Protein AF-A0A256VFD6-F1 (afdb_monomer)

pLDDT: mean 94.24, std 7.17, range [44.25, 98.75]

Sequence (209 aa):
MKIITRLRQLGLQKKLQRQLNNKDFTIISSTCVGGKIYHDLGLKFTSPTINLWIGANDFLKFVKNLKYYLENCDLSEVKETNEEHPVGVLGEGNERIIIHFTHYPNFKIAKEKWNLRKKRVNYDKIYVFFTDMNGGDNVDIVKTFNKLPYKNKVMFTGKDLSRYPNTFFIKGCCEDGHLGEWWSIDQKNGYYFYQQFDYVKFLNQNVEE

Secondary structure (DSSP, 8-state):
-HHHHHHHHHHHHHHHHHH----S-EEEESSTHHHHHHHHTTPPP--S-SS-B--HHHHHHHHHTHHIIIIIPPPEE--S---SS-EEEES-GGG-EEEE-TT-SSHHHHHHHHHHHHTT--GGGEEEEEESTTTT-SHHHHHHHHTSS-SSEEEEESS--TTSTTEEE-TT-EETTEE-STTSB-TTTSSBGGGGS-HHHHHTTTS--

Foldseek 3Di:
DVVVLVVVLVVQLVVLLVLFPDQQAAEDEQAQVSVVVCVSNVHDHLYLNHQKHWALVLSLLCLLPVCCQLPVWQWDWDPDDPDQFTKTWTDDDPSITIMTRRPDNYVVVSRVSSNVNSVSHDPVHYAYEAFCPNVCVDPVSLVSQLPRPDPHYAYEWCDPPVVRPRYDYQPDQDDPRTGHPQQDADPVPSHRSVVVDPVSVSSCPPPPD

Mean predicted aligned error: 3.69 Å

InterPro domains:
  IPR015037 Protein of unknown function DUF1919 [PF08942] (7-204)
  IPR037226 CAC2185-like superfamily [SSF142795] (13-206)

Structure (mmCIF, N/CA/C/O backbone):
data_AF-A0A256VFD6-F1
#
_entry.id   AF-A0A256VFD6-F1
#
loop_
_atom_site.group_PDB
_atom_site.id
_atom_site.type_symbol
_atom_site.label_atom_id
_atom_site.label_alt_id
_atom_site.label_comp_id
_atom_site.label_asym_id
_atom_site.label_entity_id
_atom_site.label_seq_id
_atom_site.pdbx_PDB_ins_code
_atom_site.Cartn_x
_atom_site.Cartn_y
_atom_site.Cartn_z
_atom_site.occupancy
_atom_site.B_iso_or_equiv
_atom_site.auth_seq_id
_atom_site.auth_comp_id
_atom_site.auth_asym_id
_atom_site.auth_atom_id
_atom_site.pdbx_PDB_model_num
ATOM 1 N N . MET A 1 1 ? -8.204 5.637 -30.520 1.00 60.34 1 MET A N 1
ATOM 2 C CA . MET A 1 1 ? -7.894 4.680 -29.430 1.00 60.34 1 MET A CA 1
ATOM 3 C C . MET A 1 1 ? -8.025 5.299 -28.030 1.00 60.34 1 MET A C 1
ATOM 5 O O . MET A 1 1 ? -8.882 4.847 -27.286 1.00 60.34 1 MET A O 1
ATOM 9 N N . LYS A 1 2 ? -7.306 6.388 -27.691 1.00 71.38 2 LYS A N 1
ATOM 10 C CA . LYS A 1 2 ? -7.350 7.027 -26.348 1.00 71.38 2 LYS A CA 1
ATOM 11 C C . LYS A 1 2 ? -8.752 7.461 -25.861 1.00 71.38 2 LYS A C 1
ATOM 13 O O . LYS A 1 2 ? -9.064 7.287 -24.687 1.00 71.38 2 LYS A O 1
ATOM 18 N N . ILE A 1 3 ? -9.611 7.984 -26.745 1.00 77.62 3 ILE A N 1
ATOM 19 C CA . ILE A 1 3 ? -10.978 8.430 -26.388 1.00 77.62 3 ILE A CA 1
ATOM 20 C C . ILE A 1 3 ? -11.865 7.250 -25.958 1.00 77.62 3 ILE A C 1
ATOM 22 O O . ILE A 1 3 ? -12.545 7.333 -24.939 1.00 77.62 3 ILE A O 1
ATOM 26 N N . ILE A 1 4 ? -11.818 6.132 -26.690 1.00 79.81 4 ILE A N 1
ATOM 27 C CA . ILE A 1 4 ? -12.608 4.926 -26.389 1.00 79.81 4 ILE A CA 1
ATOM 28 C C . ILE A 1 4 ? -12.181 4.336 -25.041 1.00 79.81 4 ILE A C 1
ATOM 30 O O . ILE A 1 4 ? -13.033 4.035 -24.208 1.00 79.81 4 ILE A O 1
ATOM 34 N N . THR A 1 5 ? -10.871 4.236 -24.790 1.00 82.56 5 THR A N 1
ATOM 35 C CA . THR A 1 5 ? -10.329 3.797 -23.495 1.00 82.56 5 THR A CA 1
ATOM 36 C C . THR A 1 5 ? -10.804 4.702 -22.360 1.00 82.56 5 THR A C 1
ATOM 38 O O . THR A 1 5 ? -11.269 4.208 -21.338 1.00 82.56 5 THR A O 1
ATOM 41 N N . ARG A 1 6 ? -10.780 6.028 -22.551 1.00 84.69 6 ARG A N 1
ATOM 42 C CA . ARG A 1 6 ? -11.263 6.986 -21.547 1.00 84.69 6 ARG A CA 1
ATOM 43 C C . ARG A 1 6 ? -12.755 6.818 -21.247 1.00 84.69 6 ARG A C 1
ATOM 45 O O . ARG A 1 6 ? -13.133 6.816 -20.080 1.00 84.69 6 ARG A O 1
ATOM 52 N N . LEU A 1 7 ? -13.598 6.646 -22.266 1.00 87.75 7 LEU A N 1
ATOM 53 C CA . LEU A 1 7 ? -15.033 6.401 -22.075 1.00 87.75 7 LEU A CA 1
ATOM 54 C C . LEU A 1 7 ? -15.298 5.070 -21.355 1.00 87.75 7 LEU A C 1
ATOM 56 O O . LEU A 1 7 ? -16.132 5.034 -20.451 1.00 87.75 7 LEU A O 1
ATOM 60 N N . ARG A 1 8 ? -14.556 4.002 -21.689 1.00 87.75 8 ARG A N 1
ATOM 61 C CA . ARG A 1 8 ? -14.623 2.722 -20.959 1.00 87.75 8 ARG A CA 1
ATOM 62 C C . ARG A 1 8 ? -14.253 2.888 -19.489 1.00 87.75 8 ARG A C 1
ATOM 64 O O . ARG A 1 8 ? -14.991 2.403 -18.637 1.00 87.75 8 ARG A O 1
ATOM 71 N N . GLN A 1 9 ? -13.160 3.595 -19.198 1.00 90.25 9 GLN A N 1
ATOM 72 C CA . GLN A 1 9 ? -12.723 3.853 -17.824 1.00 90.25 9 GLN A CA 1
ATOM 73 C C . GLN A 1 9 ? -13.769 4.650 -17.042 1.00 90.25 9 GLN A C 1
ATOM 75 O O . GLN A 1 9 ? -14.123 4.253 -15.940 1.00 90.25 9 GLN A O 1
ATOM 80 N N . LEU A 1 10 ? -14.360 5.696 -17.630 1.00 90.00 10 LEU A N 1
ATOM 81 C CA . LEU A 1 10 ? -15.443 6.454 -16.988 1.00 90.00 10 LEU A CA 1
ATOM 82 C C . LEU A 1 10 ? -16.693 5.598 -16.728 1.00 90.00 10 LEU A C 1
ATOM 84 O O . LEU A 1 10 ? -17.325 5.723 -15.678 1.00 90.00 10 LEU A O 1
ATOM 88 N N . GLY A 1 11 ? -17.062 4.729 -17.674 1.00 92.88 11 GLY A N 1
ATOM 89 C CA . GLY A 1 11 ? -18.181 3.800 -17.514 1.00 92.88 11 GLY A CA 1
ATOM 90 C C . GLY A 1 11 ? -17.944 2.793 -16.388 1.00 92.88 11 GLY A C 1
ATOM 91 O O . GLY A 1 11 ? -18.811 2.609 -15.532 1.00 92.88 11 GLY A O 1
ATOM 92 N N . LEU A 1 12 ? -16.750 2.194 -16.349 1.00 92.38 12 LEU A N 1
ATOM 93 C CA . LEU A 1 12 ? -16.336 1.293 -15.276 1.00 92.38 12 LEU A CA 1
ATOM 94 C C . LEU A 1 12 ? -16.317 2.017 -13.927 1.00 92.38 12 LEU A C 1
ATOM 96 O O . LEU A 1 12 ? -16.908 1.523 -12.974 1.00 92.38 12 LEU A O 1
ATOM 100 N N . GLN A 1 13 ? -15.729 3.210 -13.861 1.00 93.88 13 GLN A N 1
ATOM 101 C CA . GLN A 1 13 ? -15.658 4.019 -12.649 1.00 93.88 13 GLN A CA 1
ATOM 102 C C . GLN A 1 13 ? -17.053 4.252 -12.047 1.00 93.88 13 GLN A C 1
ATOM 104 O O . GLN A 1 13 ? -17.293 3.942 -10.881 1.00 93.88 13 GLN A O 1
ATOM 109 N N . LYS A 1 14 ? -18.017 4.702 -12.864 1.00 95.00 14 LYS A N 1
ATOM 110 C CA . LYS A 1 14 ? -19.412 4.885 -12.426 1.00 95.00 14 LYS A CA 1
ATOM 111 C C . LYS A 1 14 ? -20.051 3.582 -11.945 1.00 95.00 14 LYS A C 1
ATOM 113 O O . LYS A 1 14 ? -20.810 3.603 -10.979 1.00 95.00 14 LYS A O 1
ATOM 118 N N . LYS A 1 15 ? -19.768 2.454 -12.606 1.00 96.06 15 LYS A N 1
ATOM 119 C CA . LYS A 1 15 ? -20.263 1.133 -12.191 1.00 96.06 15 LYS A CA 1
ATOM 120 C C . LYS A 1 15 ? -19.708 0.744 -10.817 1.00 96.06 15 LYS A C 1
ATOM 122 O O . LYS A 1 15 ? -20.490 0.419 -9.930 1.00 96.06 15 LYS A O 1
ATOM 127 N N . LEU A 1 16 ? -18.394 0.834 -10.626 1.00 96.12 16 LEU A N 1
ATOM 128 C CA . LEU A 1 16 ? -17.721 0.475 -9.375 1.00 96.12 16 LEU A CA 1
ATOM 129 C C . LEU A 1 16 ? -18.197 1.341 -8.204 1.00 96.12 16 LEU A C 1
ATOM 131 O O . LEU A 1 16 ? -18.507 0.824 -7.135 1.00 96.12 16 LEU A O 1
ATOM 135 N N . GLN A 1 17 ? -18.342 2.650 -8.422 1.00 96.31 17 GLN A N 1
ATOM 136 C CA . GLN A 1 17 ? -18.842 3.581 -7.407 1.00 96.31 17 GLN A CA 1
ATOM 137 C C . GLN A 1 17 ? -20.264 3.251 -6.937 1.00 96.31 17 GLN A C 1
ATOM 139 O O . GLN A 1 17 ? -20.546 3.380 -5.744 1.00 96.31 17 GLN A O 1
ATOM 144 N N . ARG A 1 18 ? -21.134 2.814 -7.862 1.00 96.12 18 ARG A N 1
ATOM 145 C CA . ARG A 1 18 ? -22.511 2.377 -7.573 1.00 96.12 18 ARG A CA 1
ATOM 146 C C . ARG A 1 18 ? -22.567 1.041 -6.837 1.00 96.12 18 ARG A C 1
ATOM 148 O O . ARG A 1 18 ? -23.467 0.847 -6.037 1.00 96.12 18 ARG A O 1
ATOM 155 N N . GLN A 1 19 ? -21.646 0.126 -7.133 1.00 96.38 19 GLN A N 1
ATOM 156 C CA . GLN A 1 19 ? -21.593 -1.201 -6.509 1.00 96.38 19 GLN A CA 1
ATOM 157 C C . GLN A 1 19 ? -20.941 -1.187 -5.121 1.00 96.38 19 GLN A C 1
ATOM 159 O O . GLN A 1 19 ? -21.137 -2.115 -4.339 1.00 96.38 19 GLN A O 1
ATOM 164 N N . LEU A 1 20 ? -20.135 -0.170 -4.816 1.00 96.69 20 LEU A N 1
ATOM 165 C CA . LEU A 1 20 ? -19.471 -0.047 -3.527 1.00 96.69 20 LEU A CA 1
ATOM 166 C C . LEU A 1 20 ? -20.454 0.432 -2.449 1.00 96.69 20 LEU A C 1
ATOM 168 O O . LEU A 1 20 ? -20.854 1.598 -2.456 1.00 96.69 20 LEU A O 1
ATOM 172 N N . ASN A 1 21 ? -20.726 -0.438 -1.480 1.00 94.38 21 ASN A N 1
ATOM 173 C CA . ASN A 1 21 ? -21.534 -0.154 -0.296 1.00 94.38 21 ASN A CA 1
ATOM 174 C C . ASN A 1 21 ? -20.652 0.310 0.874 1.00 94.38 21 ASN A C 1
ATOM 176 O O . ASN A 1 21 ? -21.036 1.196 1.632 1.00 94.38 21 ASN A O 1
ATOM 180 N N . ASN A 1 22 ? -19.433 -0.231 0.987 1.00 92.56 22 ASN A N 1
ATOM 181 C CA . ASN A 1 22 ? -18.481 0.165 2.020 1.00 92.56 22 ASN A CA 1
ATOM 182 C C . ASN A 1 22 ? -17.816 1.511 1.692 1.00 92.56 22 ASN A C 1
ATOM 184 O O . ASN A 1 22 ? -17.037 1.598 0.745 1.00 92.56 22 ASN A O 1
ATOM 188 N N . LYS A 1 23 ? -18.081 2.562 2.473 1.00 89.94 23 LYS A N 1
ATOM 189 C CA . LYS A 1 23 ? -17.463 3.891 2.274 1.00 89.94 23 LYS A CA 1
ATOM 190 C C . LYS A 1 23 ? -16.459 4.280 3.359 1.00 89.94 23 LYS A C 1
ATOM 192 O O . LYS A 1 23 ? -15.756 5.272 3.190 1.00 89.94 23 LYS A O 1
ATOM 197 N N . ASP A 1 24 ? -16.381 3.500 4.433 1.00 93.31 24 ASP A N 1
ATOM 198 C CA . ASP A 1 24 ? -15.506 3.758 5.572 1.00 93.31 24 ASP A CA 1
ATOM 199 C C . ASP A 1 24 ? -14.596 2.552 5.812 1.00 93.31 24 ASP A C 1
ATOM 201 O O . ASP A 1 24 ? -14.976 1.577 6.462 1.00 93.31 24 ASP A O 1
ATOM 205 N N . PHE A 1 25 ? -13.421 2.600 5.191 1.00 96.69 25 PHE A N 1
ATOM 206 C CA . PHE A 1 25 ? -12.366 1.597 5.275 1.00 96.69 25 PHE A CA 1
ATOM 207 C C . PHE A 1 25 ? -11.006 2.254 5.063 1.00 96.69 25 PHE A C 1
ATOM 209 O O . PHE A 1 25 ? -10.924 3.370 4.545 1.00 96.69 25 PHE A O 1
ATOM 216 N N . THR A 1 26 ? -9.932 1.528 5.374 1.00 98.38 26 THR A N 1
ATOM 217 C CA . THR A 1 26 ? -8.566 1.948 5.055 1.00 98.38 26 THR A CA 1
ATOM 218 C C . THR A 1 26 ? -7.805 0.848 4.315 1.00 98.38 26 THR A C 1
ATOM 220 O O . THR A 1 26 ? -7.502 -0.203 4.869 1.00 98.38 26 THR A O 1
ATOM 223 N N . ILE A 1 27 ? -7.432 1.113 3.060 1.00 98.56 27 ILE A N 1
ATOM 224 C CA . ILE A 1 27 ? -6.461 0.300 2.311 1.00 98.56 27 ILE A CA 1
ATOM 225 C C . ILE A 1 27 ? -5.033 0.658 2.736 1.00 98.56 27 ILE A C 1
ATOM 227 O O . ILE A 1 27 ? -4.592 1.782 2.501 1.00 98.56 27 ILE A O 1
ATOM 231 N N . ILE A 1 28 ? -4.293 -0.302 3.284 1.00 98.75 28 ILE A N 1
ATOM 232 C CA . ILE A 1 28 ? -2.841 -0.228 3.474 1.00 98.75 28 ILE A CA 1
ATOM 233 C C . ILE A 1 28 ? -2.180 -1.017 2.345 1.00 98.75 28 ILE A C 1
ATOM 235 O O . ILE A 1 28 ? -2.411 -2.219 2.218 1.00 98.75 28 ILE A O 1
ATOM 239 N N . SER A 1 29 ? -1.387 -0.350 1.505 1.00 98.50 29 SER A N 1
ATOM 240 C CA . SER A 1 29 ? -0.804 -0.961 0.306 1.00 98.50 29 SER A CA 1
ATOM 241 C C . SER A 1 29 ? 0.705 -0.772 0.218 1.00 98.50 29 SER A C 1
ATOM 243 O O . SER A 1 29 ? 1.212 0.290 0.575 1.00 98.50 29 SER A O 1
ATOM 245 N N . SER A 1 30 ? 1.415 -1.792 -0.275 1.00 98.12 30 SER A N 1
ATOM 246 C CA . SER A 1 30 ? 2.867 -1.733 -0.507 1.00 98.12 30 SER A CA 1
ATOM 247 C C . SER A 1 30 ? 3.260 -0.898 -1.720 1.00 98.12 30 SER A C 1
ATOM 249 O O . SER A 1 30 ? 4.440 -0.610 -1.891 1.00 98.12 30 SER A O 1
ATOM 251 N N . THR A 1 31 ? 2.305 -0.519 -2.573 1.00 96.50 31 THR A N 1
ATOM 252 C CA . THR A 1 31 ? 2.540 0.261 -3.795 1.00 96.50 31 THR A CA 1
ATOM 253 C C . THR A 1 31 ? 1.439 1.305 -4.007 1.00 96.50 31 THR A C 1
ATOM 255 O O . THR A 1 31 ? 0.489 1.432 -3.229 1.00 96.50 31 THR A O 1
ATOM 258 N N . CYS A 1 32 ? 1.528 2.061 -5.104 1.00 92.94 32 CYS A N 1
ATOM 259 C CA . CYS A 1 32 ? 0.600 3.144 -5.419 1.00 92.94 32 CYS A CA 1
ATOM 260 C C . CYS A 1 32 ? -0.835 2.686 -5.759 1.00 92.94 32 CYS A C 1
ATOM 262 O O . CYS A 1 32 ? -1.741 3.527 -5.802 1.00 92.94 32 CYS A O 1
A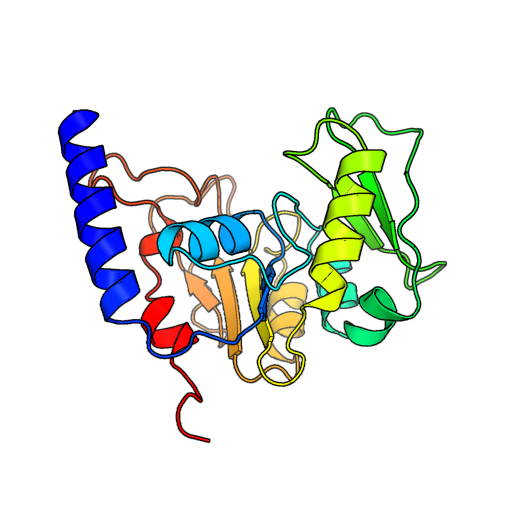TOM 264 N N . VAL A 1 33 ? -1.079 1.385 -5.978 1.00 95.56 33 VAL A N 1
ATOM 265 C CA . VAL A 1 33 ? -2.394 0.876 -6.413 1.00 95.56 33 VAL A CA 1
ATOM 266 C C . VAL A 1 33 ? -3.500 1.155 -5.398 1.00 95.56 33 VAL A C 1
ATOM 268 O O . VAL A 1 33 ? -4.614 1.478 -5.811 1.00 95.56 33 VAL A O 1
ATOM 271 N N . GLY A 1 34 ? -3.206 1.167 -4.093 1.00 96.25 34 GLY A N 1
ATOM 272 C CA . GLY A 1 34 ? -4.189 1.585 -3.088 1.00 96.25 34 GLY A CA 1
ATOM 273 C C . GLY A 1 34 ? -4.768 2.978 -3.379 1.00 96.25 34 GLY A C 1
ATOM 274 O O . GLY A 1 34 ? -5.981 3.173 -3.334 1.00 96.25 34 GLY A O 1
ATOM 275 N N . GLY A 1 35 ? -3.921 3.934 -3.778 1.00 96.88 35 GLY A N 1
ATOM 276 C CA . GLY A 1 35 ? -4.344 5.282 -4.173 1.00 96.88 35 GLY A CA 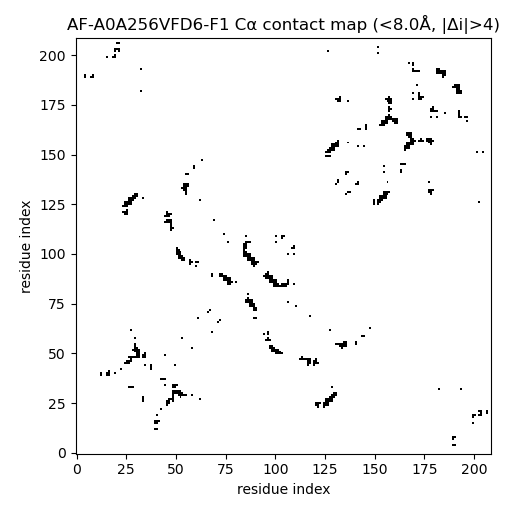1
ATOM 277 C C . GLY A 1 35 ? -5.157 5.319 -5.469 1.00 96.88 35 GLY A C 1
ATOM 278 O O . GLY A 1 35 ? -6.146 6.052 -5.541 1.00 96.88 35 GLY A O 1
ATOM 279 N N . LYS A 1 36 ? -4.793 4.499 -6.466 1.00 95.75 36 LYS A N 1
ATOM 280 C CA . LYS A 1 36 ? -5.575 4.352 -7.706 1.00 95.75 36 LYS A CA 1
ATOM 281 C C . LYS A 1 36 ? -6.979 3.813 -7.426 1.00 95.75 36 LYS A C 1
ATOM 283 O O . LYS A 1 36 ? -7.939 4.352 -7.960 1.00 95.75 36 LYS A O 1
ATOM 288 N N . ILE A 1 37 ? -7.116 2.835 -6.529 1.00 97.44 37 ILE A N 1
ATOM 289 C CA . ILE A 1 37 ? -8.422 2.287 -6.136 1.00 97.44 37 ILE A CA 1
ATOM 290 C C . ILE A 1 37 ? -9.296 3.361 -5.478 1.00 97.44 37 ILE A C 1
ATOM 292 O O . ILE A 1 37 ? -10.450 3.522 -5.864 1.00 97.44 37 ILE A O 1
ATOM 296 N N . TYR A 1 38 ? -8.768 4.158 -4.543 1.00 97.75 38 TYR A N 1
ATOM 297 C CA . TYR A 1 38 ? -9.538 5.282 -3.989 1.00 97.75 38 TYR A CA 1
ATOM 298 C C . TYR A 1 38 ? -9.997 6.269 -5.076 1.00 97.75 38 TYR A C 1
ATOM 300 O O . TYR A 1 38 ? -11.129 6.749 -5.018 1.00 97.75 38 TYR A O 1
ATOM 308 N N . HIS A 1 39 ? -9.148 6.562 -6.067 1.00 95.50 39 HIS A N 1
ATOM 309 C CA . HIS A 1 39 ? -9.500 7.435 -7.189 1.00 95.50 39 HIS A CA 1
ATOM 310 C C . HIS A 1 39 ? -10.601 6.826 -8.075 1.00 95.50 39 HIS A C 1
ATOM 312 O O . HIS A 1 39 ? -11.583 7.503 -8.391 1.00 95.50 39 HIS A O 1
ATOM 318 N N . ASP A 1 40 ? -10.491 5.541 -8.422 1.00 95.69 40 ASP A N 1
ATOM 319 C CA . ASP A 1 40 ? -11.527 4.808 -9.158 1.00 95.69 40 ASP A CA 1
ATOM 320 C C . ASP A 1 40 ? -12.867 4.870 -8.398 1.00 95.69 40 ASP A C 1
ATOM 322 O O . ASP A 1 40 ? -13.921 5.151 -8.968 1.00 95.69 40 ASP A O 1
ATOM 326 N N . LEU A 1 41 ? -12.834 4.739 -7.074 1.00 96.75 41 LEU A N 1
ATOM 327 C CA . LEU A 1 41 ? -14.025 4.782 -6.224 1.00 96.75 41 LEU A CA 1
ATOM 328 C C . LEU A 1 41 ? -14.509 6.202 -5.881 1.00 96.75 41 LEU A C 1
ATOM 330 O O . LEU A 1 41 ? -15.540 6.342 -5.225 1.00 96.75 41 LEU A O 1
ATOM 334 N N . GLY A 1 42 ? -13.808 7.252 -6.324 1.00 95.62 42 GLY A N 1
ATOM 335 C CA . GLY A 1 42 ? -14.171 8.643 -6.031 1.00 95.62 42 GLY A CA 1
ATOM 336 C C . GLY A 1 42 ? -14.145 8.973 -4.534 1.00 95.62 42 GLY A C 1
ATOM 337 O O . GLY A 1 42 ? -14.909 9.817 -4.071 1.00 95.62 42 GLY A O 1
ATOM 338 N N . LEU A 1 43 ? -13.304 8.279 -3.764 1.00 96.81 43 LEU A N 1
ATOM 339 C CA . LEU A 1 43 ? -13.252 8.378 -2.310 1.00 96.81 43 LEU A CA 1
ATOM 340 C C . LEU A 1 43 ? -12.102 9.262 -1.834 1.00 96.81 43 LEU A C 1
ATOM 342 O O . LEU A 1 43 ? -11.025 9.336 -2.428 1.00 96.81 43 LEU A O 1
ATOM 346 N N . LYS A 1 44 ? -12.309 9.886 -0.675 1.00 96.69 44 LYS A N 1
ATOM 347 C CA . LYS A 1 44 ? -11.243 10.560 0.064 1.00 96.69 44 LYS A CA 1
ATOM 348 C C . LYS A 1 44 ? -10.240 9.524 0.572 1.00 96.69 44 LYS A C 1
ATOM 350 O O . LYS A 1 44 ? -10.624 8.501 1.122 1.00 96.69 44 LYS A O 1
ATOM 355 N N . PHE A 1 45 ? -8.948 9.836 0.482 1.00 97.94 45 PHE A N 1
ATOM 356 C CA . PHE A 1 45 ? -7.914 8.985 1.069 1.00 97.94 45 PHE A CA 1
ATOM 357 C C . PHE A 1 45 ? -8.008 8.965 2.606 1.00 97.94 45 PHE A C 1
ATOM 359 O O . PHE A 1 45 ? -7.774 9.994 3.262 1.00 97.94 45 PHE A O 1
ATOM 366 N N . THR A 1 46 ? -8.292 7.781 3.147 1.00 97.81 46 THR A N 1
ATOM 367 C CA . THR A 1 46 ? -8.255 7.394 4.574 1.00 97.81 46 THR A CA 1
ATOM 368 C C . THR A 1 46 ? -6.997 6.583 4.917 1.00 97.81 46 THR A C 1
ATOM 370 O O . THR A 1 46 ? -6.895 5.988 5.985 1.00 97.81 46 THR A O 1
ATOM 373 N N . SER A 1 47 ? -6.021 6.540 4.005 1.00 98.38 47 SER A N 1
ATOM 374 C CA . SER A 1 47 ? -4.767 5.800 4.160 1.00 98.38 47 SER A CA 1
ATOM 375 C C . SER A 1 47 ? -3.547 6.711 4.032 1.00 98.38 47 SER A C 1
ATOM 377 O O . SER A 1 47 ? -3.557 7.611 3.183 1.00 98.38 47 SER A O 1
ATOM 379 N N . PRO A 1 48 ? -2.482 6.487 4.823 1.00 98.25 48 PRO A N 1
ATOM 380 C CA . PRO A 1 48 ? -1.201 7.152 4.634 1.00 98.25 48 PRO A CA 1
ATOM 381 C C . PRO A 1 48 ? -0.372 6.558 3.480 1.00 98.25 48 PRO A C 1
ATOM 383 O O . PRO A 1 48 ? 0.470 7.269 2.934 1.00 98.25 48 PRO A O 1
ATOM 386 N N . THR A 1 49 ? -0.638 5.319 3.038 1.00 98.44 49 THR A N 1
ATOM 387 C CA . THR A 1 49 ? 0.112 4.635 1.965 1.00 98.44 49 THR A CA 1
ATOM 388 C C . THR A 1 49 ? -0.363 5.044 0.569 1.00 98.44 49 THR A C 1
ATOM 390 O O . THR A 1 49 ? -0.866 4.234 -0.209 1.00 98.44 49 THR A O 1
ATOM 393 N N . ILE A 1 50 ? -0.275 6.339 0.269 1.00 98.19 50 ILE A N 1
ATOM 394 C CA . ILE A 1 50 ? -0.713 6.933 -0.999 1.00 98.19 50 ILE A CA 1
ATOM 395 C C . ILE A 1 50 ? 0.494 7.530 -1.707 1.00 98.19 50 ILE A C 1
ATOM 397 O O . ILE A 1 50 ? 1.204 8.339 -1.107 1.00 98.19 50 ILE A O 1
ATOM 401 N N . ASN A 1 51 ? 0.648 7.218 -2.998 1.00 97.25 51 ASN A N 1
ATOM 402 C CA . ASN A 1 51 ? 1.738 7.708 -3.848 1.00 97.25 51 ASN A CA 1
ATOM 403 C C . ASN A 1 51 ? 3.134 7.342 -3.325 1.00 97.25 51 ASN A C 1
ATOM 405 O O . ASN A 1 51 ? 4.034 8.179 -3.279 1.00 97.25 51 ASN A O 1
ATOM 409 N N . LEU A 1 52 ? 3.270 6.101 -2.873 1.00 97.50 52 LEU A N 1
ATOM 410 C CA . LEU A 1 52 ? 4.506 5.567 -2.334 1.00 97.50 52 LEU A CA 1
ATOM 411 C C . LEU A 1 52 ? 4.622 4.074 -2.627 1.00 97.50 52 LEU A C 1
ATOM 413 O O . LEU A 1 52 ? 3.635 3.440 -3.018 1.00 97.50 52 LEU A O 1
ATOM 417 N N . TRP A 1 53 ? 5.805 3.521 -2.389 1.00 97.69 53 TRP A N 1
ATOM 418 C CA . TRP A 1 53 ? 5.999 2.087 -2.223 1.00 97.69 53 TRP A CA 1
ATOM 419 C C . TRP A 1 53 ? 6.859 1.780 -0.994 1.00 97.69 53 TRP A C 1
ATOM 421 O O . TRP A 1 53 ? 7.578 2.640 -0.480 1.00 97.69 53 TRP A O 1
ATOM 431 N N . ILE A 1 54 ? 6.728 0.550 -0.500 1.00 98.44 54 ILE A N 1
ATOM 432 C CA . ILE A 1 54 ? 7.476 0.001 0.634 1.00 98.44 54 ILE A CA 1
ATOM 433 C C . ILE A 1 54 ? 7.997 -1.373 0.204 1.00 98.44 54 ILE A C 1
ATOM 435 O O . ILE A 1 54 ? 7.241 -2.168 -0.361 1.00 98.44 54 ILE A O 1
ATOM 439 N N . GLY A 1 55 ? 9.284 -1.645 0.441 1.00 97.88 55 GLY A N 1
ATOM 440 C CA . GLY A 1 55 ? 9.893 -2.943 0.138 1.00 97.88 55 GLY A CA 1
ATOM 441 C C . GLY A 1 55 ? 9.233 -4.080 0.921 1.00 97.88 55 GLY A C 1
ATOM 442 O O . GLY A 1 55 ? 8.696 -3.862 2.003 1.00 97.88 55 GLY A O 1
ATOM 443 N N . ALA A 1 56 ? 9.269 -5.305 0.397 1.00 97.75 56 ALA A N 1
ATOM 444 C CA . ALA A 1 56 ? 8.493 -6.424 0.935 1.00 97.75 56 ALA A CA 1
ATOM 445 C C . ALA A 1 56 ? 8.715 -6.695 2.434 1.00 97.75 56 ALA A C 1
ATOM 447 O O . ALA A 1 56 ? 7.753 -6.790 3.199 1.00 97.75 56 ALA A O 1
ATOM 448 N N . ASN A 1 57 ? 9.977 -6.774 2.867 1.00 97.94 57 ASN A N 1
ATOM 449 C CA . ASN A 1 57 ? 10.326 -6.995 4.273 1.00 97.94 57 ASN A CA 1
ATOM 450 C C . ASN A 1 57 ? 9.819 -5.865 5.179 1.00 97.94 57 ASN A C 1
ATOM 452 O O . ASN A 1 57 ? 9.197 -6.120 6.211 1.00 97.94 57 ASN A O 1
ATOM 456 N N . ASP A 1 58 ? 10.042 -4.621 4.765 1.00 98.62 58 ASP A N 1
ATOM 457 C CA . ASP A 1 58 ? 9.625 -3.429 5.501 1.00 98.62 58 ASP A CA 1
ATOM 458 C C . ASP A 1 58 ? 8.103 -3.303 5.557 1.00 98.62 58 ASP A C 1
ATOM 460 O O . ASP A 1 58 ? 7.543 -2.955 6.594 1.00 98.62 58 ASP A O 1
ATOM 464 N N . PHE A 1 59 ? 7.408 -3.669 4.480 1.00 98.75 59 PHE A N 1
ATOM 465 C CA . PHE A 1 59 ? 5.954 -3.678 4.446 1.00 98.75 59 PHE A CA 1
ATOM 466 C C . PHE A 1 59 ? 5.380 -4.724 5.402 1.00 98.75 59 PHE A C 1
ATOM 468 O O . PHE A 1 59 ? 4.431 -4.428 6.125 1.00 98.75 59 PHE A O 1
ATOM 475 N N . LEU A 1 60 ? 5.968 -5.925 5.460 1.00 98.44 60 LEU A N 1
ATOM 476 C CA . LEU A 1 60 ? 5.554 -6.950 6.419 1.00 98.44 60 LEU A CA 1
ATOM 477 C C . LEU A 1 60 ? 5.775 -6.509 7.869 1.00 98.44 60 LEU A C 1
ATOM 479 O O . LEU A 1 60 ? 4.888 -6.729 8.696 1.00 98.44 60 LEU A O 1
ATOM 483 N N . LYS A 1 61 ? 6.903 -5.856 8.182 1.00 98.50 61 LYS A N 1
ATOM 484 C CA . LYS A 1 61 ? 7.119 -5.235 9.501 1.00 98.50 61 LYS A CA 1
ATOM 485 C C . LYS A 1 61 ? 6.045 -4.184 9.786 1.00 98.50 61 LYS A C 1
ATOM 487 O O . LYS A 1 61 ? 5.373 -4.261 10.815 1.00 98.50 61 LYS A O 1
ATOM 492 N N . PH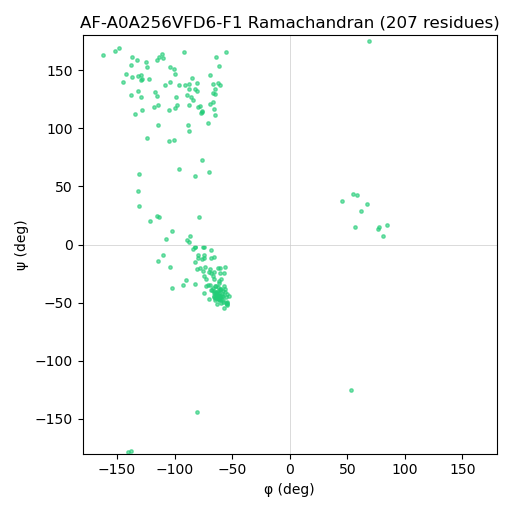E A 1 62 ? 5.826 -3.276 8.833 1.00 98.75 62 PHE A N 1
ATOM 493 C CA . PHE A 1 62 ? 4.864 -2.183 8.931 1.00 98.75 62 PHE A CA 1
ATOM 494 C C . PHE A 1 62 ? 3.456 -2.679 9.268 1.00 98.75 62 PHE A C 1
ATOM 496 O O . PHE A 1 62 ? 2.862 -2.228 10.242 1.00 98.75 62 PHE A O 1
ATOM 503 N N . VAL A 1 63 ? 2.925 -3.647 8.515 1.00 98.44 63 VAL A N 1
ATOM 504 C CA . VAL A 1 63 ? 1.566 -4.161 8.752 1.00 98.44 63 VAL A CA 1
ATOM 505 C C . VAL A 1 63 ? 1.480 -5.067 9.979 1.00 98.44 63 VAL A C 1
ATOM 507 O O . VAL A 1 63 ? 0.432 -5.129 10.610 1.00 98.44 63 VAL A O 1
ATOM 510 N N . LYS A 1 64 ? 2.563 -5.748 10.376 1.00 97.88 64 LYS A N 1
ATOM 511 C CA . LYS A 1 64 ? 2.568 -6.561 11.602 1.00 97.88 64 LYS A CA 1
ATOM 512 C C . LYS A 1 64 ? 2.405 -5.704 12.860 1.00 97.88 64 LYS A C 1
ATOM 514 O O . LYS A 1 64 ? 1.832 -6.184 13.834 1.00 97.88 64 LYS A O 1
ATOM 519 N N . ASN A 1 65 ? 2.874 -4.454 12.837 1.00 97.38 65 ASN A N 1
ATOM 520 C CA . ASN A 1 65 ? 2.779 -3.534 13.970 1.00 97.38 65 ASN A CA 1
ATOM 521 C C . ASN A 1 65 ? 2.241 -2.148 13.563 1.00 97.38 65 ASN A C 1
ATOM 523 O O . ASN A 1 65 ? 2.782 -1.110 13.939 1.00 97.38 65 ASN A O 1
ATOM 527 N N . LEU A 1 66 ? 1.165 -2.124 12.768 1.00 98.31 66 LEU A N 1
ATOM 528 C CA . LEU A 1 66 ? 0.669 -0.916 12.095 1.00 98.31 66 LEU A CA 1
ATOM 529 C C . LEU A 1 66 ? 0.440 0.278 13.037 1.00 98.31 66 LEU A C 1
ATOM 531 O O . LEU A 1 66 ? 0.834 1.396 12.710 1.00 98.31 66 LEU A O 1
ATOM 535 N N . LYS A 1 67 ? -0.170 0.050 14.208 1.00 97.88 67 LYS A N 1
ATOM 536 C CA . LYS A 1 67 ? -0.433 1.116 15.190 1.00 97.88 67 LYS A CA 1
ATOM 537 C C . LYS A 1 67 ? 0.858 1.746 15.706 1.00 97.88 67 LYS A C 1
ATOM 539 O O . LYS A 1 67 ? 0.953 2.965 15.694 1.00 97.88 67 LYS A O 1
ATOM 544 N N . TYR A 1 68 ? 1.867 0.942 16.050 1.00 98.25 68 TYR A N 1
ATOM 545 C CA . TYR A 1 68 ? 3.176 1.448 16.473 1.00 98.25 68 TYR A CA 1
ATOM 546 C C . TYR A 1 68 ? 3.773 2.405 15.434 1.00 98.25 68 TYR A C 1
ATOM 548 O O . TYR A 1 68 ? 4.098 3.548 15.752 1.00 98.25 68 TYR A O 1
ATOM 556 N N . TYR A 1 69 ? 3.832 1.989 14.168 1.00 98.75 69 TYR A N 1
ATOM 557 C CA . TYR A 1 69 ? 4.408 2.825 13.113 1.00 98.75 69 TYR A CA 1
ATOM 558 C C . TYR A 1 69 ? 3.606 4.106 12.849 1.00 98.75 69 TYR A C 1
ATOM 560 O O . TYR A 1 69 ? 4.182 5.147 12.531 1.00 98.75 69 TYR A O 1
ATOM 568 N N . LEU A 1 70 ? 2.275 4.054 12.947 1.00 98.44 70 LEU A N 1
ATOM 569 C CA . LEU A 1 70 ? 1.425 5.211 12.665 1.00 98.44 70 LEU A CA 1
ATOM 570 C C . LEU A 1 70 ? 1.309 6.181 13.846 1.00 98.44 70 LEU A C 1
ATOM 572 O O . LEU A 1 70 ? 1.222 7.393 13.624 1.00 98.44 70 LEU A O 1
ATOM 576 N N . GLU A 1 71 ? 1.319 5.683 15.077 1.00 97.88 71 GLU A N 1
ATOM 577 C CA . GLU A 1 71 ? 1.044 6.467 16.285 1.00 97.88 71 GLU A CA 1
ATOM 578 C C . GLU A 1 71 ? 2.316 6.837 17.047 1.00 97.88 71 GLU A C 1
ATOM 580 O O . GLU A 1 71 ? 2.410 7.959 17.541 1.00 97.88 71 GLU A O 1
ATOM 585 N N . ASN A 1 72 ? 3.309 5.944 17.098 1.00 97.75 72 ASN A N 1
ATOM 586 C CA . ASN A 1 72 ? 4.495 6.103 17.942 1.00 97.75 72 ASN A CA 1
ATOM 587 C C . ASN A 1 72 ? 5.758 6.514 17.175 1.00 97.75 72 ASN A C 1
ATOM 589 O O . ASN A 1 72 ? 6.685 7.031 17.791 1.00 97.75 72 ASN A O 1
ATOM 593 N N . CYS A 1 73 ? 5.812 6.318 15.856 1.00 98.06 73 CYS A N 1
ATOM 594 C CA . CYS A 1 73 ? 6.959 6.732 15.049 1.00 98.06 73 CYS A CA 1
ATOM 595 C C . CYS A 1 73 ? 6.736 8.099 14.382 1.00 98.06 73 CYS A C 1
ATOM 597 O O . CYS A 1 73 ? 5.676 8.371 13.803 1.00 98.06 73 CYS A O 1
ATOM 599 N N . ASP A 1 74 ? 7.772 8.944 14.402 1.00 97.31 74 ASP A N 1
ATOM 600 C CA . ASP A 1 74 ? 7.844 10.125 13.541 1.00 97.31 74 ASP A CA 1
ATOM 601 C C . ASP A 1 74 ? 8.546 9.779 12.227 1.00 97.31 74 ASP A C 1
ATOM 603 O O . ASP A 1 74 ? 9.559 9.082 12.207 1.00 97.31 74 ASP A O 1
ATOM 607 N N . LEU A 1 75 ? 7.995 10.275 11.121 1.00 98.50 75 LEU A N 1
ATOM 608 C CA . LEU A 1 75 ? 8.580 10.081 9.800 1.00 98.50 75 LEU A CA 1
ATOM 609 C C . LEU A 1 75 ? 9.759 11.040 9.637 1.00 98.50 75 LEU A C 1
ATOM 611 O O . LEU A 1 75 ? 9.559 12.257 9.651 1.00 98.50 75 LEU A O 1
ATOM 615 N N . SER A 1 76 ? 10.964 10.524 9.428 1.00 98.06 76 SER A N 1
ATOM 616 C CA . SER A 1 76 ? 12.157 11.335 9.152 1.00 98.06 76 SER A CA 1
ATOM 617 C C . SER A 1 76 ? 12.700 11.083 7.745 1.00 98.06 76 SER A C 1
ATOM 619 O O . SER A 1 76 ? 12.342 10.100 7.099 1.00 98.06 76 SER A O 1
ATOM 621 N N . GLU A 1 77 ? 13.473 12.037 7.226 1.00 98.00 77 GLU A N 1
ATOM 622 C CA . GLU A 1 77 ? 14.004 12.008 5.859 1.00 98.00 77 GLU A CA 1
ATOM 623 C C . GLU A 1 77 ? 15.328 11.250 5.810 1.00 98.00 77 GLU A C 1
ATOM 625 O O . GLU A 1 77 ? 16.208 11.470 6.646 1.00 98.00 77 GLU A O 1
ATOM 630 N N . VAL A 1 78 ? 15.505 10.419 4.787 1.00 96.56 78 VAL A N 1
ATOM 631 C CA . VAL A 1 78 ? 16.818 9.897 4.406 1.00 96.56 78 VAL A CA 1
ATOM 632 C C . VAL A 1 78 ? 17.437 10.889 3.423 1.00 96.56 78 VAL A C 1
ATOM 634 O O . VAL A 1 78 ? 17.042 10.939 2.263 1.00 96.56 78 VAL A O 1
ATOM 637 N N . LYS A 1 79 ? 18.380 11.710 3.901 1.00 89.50 79 LYS A N 1
ATOM 638 C CA . LYS A 1 79 ? 18.994 12.786 3.099 1.00 89.50 79 LYS A CA 1
ATOM 639 C C . LYS A 1 79 ? 19.967 12.282 2.035 1.00 89.50 79 LYS A C 1
ATOM 641 O O . LYS A 1 79 ? 20.064 12.875 0.969 1.00 89.50 79 LYS A O 1
ATOM 646 N N . GLU A 1 80 ? 20.700 11.217 2.339 1.00 88.19 80 GLU A N 1
ATOM 647 C CA . GLU A 1 80 ? 21.709 10.643 1.450 1.00 88.19 80 GLU A CA 1
ATOM 648 C C . GLU A 1 80 ? 21.114 9.427 0.748 1.00 88.19 80 GLU A C 1
ATOM 650 O O . GLU A 1 80 ? 21.141 8.305 1.254 1.00 88.19 80 GLU A O 1
ATOM 655 N N . THR A 1 81 ? 20.497 9.673 -0.403 1.00 90.25 81 THR A N 1
ATOM 656 C CA . THR A 1 81 ? 19.897 8.640 -1.241 1.00 90.25 81 THR A CA 1
ATOM 657 C C . THR A 1 81 ? 20.114 8.970 -2.714 1.00 90.25 81 THR A C 1
ATOM 659 O O . THR A 1 81 ? 20.141 10.139 -3.092 1.00 90.25 81 THR A O 1
ATOM 662 N N . ASN A 1 82 ? 20.270 7.937 -3.543 1.00 91.31 82 ASN A N 1
ATOM 663 C CA . ASN A 1 82 ? 20.379 8.069 -5.001 1.00 91.31 82 ASN A CA 1
ATOM 664 C C . ASN A 1 82 ? 19.001 8.078 -5.688 1.00 91.31 82 ASN A C 1
ATOM 666 O O . ASN A 1 82 ? 18.913 7.991 -6.908 1.00 91.31 82 ASN A O 1
ATOM 670 N N . GLU A 1 83 ? 17.926 8.120 -4.904 1.00 93.00 83 GLU A N 1
ATOM 671 C CA . GLU A 1 83 ? 16.552 8.108 -5.387 1.00 93.00 83 GLU A CA 1
ATOM 672 C C . GLU A 1 83 ? 16.126 9.508 -5.853 1.00 93.00 83 GLU A C 1
ATOM 674 O O . GLU A 1 83 ? 16.395 10.510 -5.192 1.00 93.00 83 GLU A O 1
ATOM 679 N N . GLU A 1 84 ? 15.401 9.583 -6.971 1.00 93.50 84 GLU A N 1
ATOM 680 C CA . GLU A 1 84 ? 14.875 10.852 -7.504 1.00 93.50 84 GLU A CA 1
ATOM 681 C C . GLU A 1 84 ? 13.654 11.374 -6.723 1.00 93.50 84 GLU A C 1
ATOM 683 O O . GLU A 1 84 ? 13.232 12.521 -6.886 1.00 93.50 84 GLU A O 1
ATOM 688 N N . HIS A 1 85 ? 13.068 10.532 -5.869 1.00 95.44 85 HIS A N 1
ATOM 689 C CA . HIS A 1 85 ? 11.946 10.871 -4.998 1.00 95.44 85 HIS A CA 1
ATOM 690 C C . HIS A 1 85 ? 12.359 10.920 -3.527 1.00 95.44 85 HIS A C 1
ATOM 692 O O . HIS A 1 85 ? 13.337 10.292 -3.122 1.00 95.44 85 HIS A O 1
ATOM 698 N N . PRO A 1 86 ? 11.568 11.594 -2.674 1.00 97.69 86 PRO A N 1
ATOM 699 C CA . PRO A 1 86 ? 11.822 11.610 -1.243 1.00 97.69 86 PRO A CA 1
ATOM 700 C C . PRO A 1 86 ? 11.780 10.208 -0.638 1.00 97.69 86 PRO A C 1
ATOM 702 O O . PRO A 1 86 ? 10.862 9.426 -0.903 1.00 97.69 86 PRO A O 1
ATOM 705 N N . VAL A 1 87 ? 12.729 9.926 0.247 1.00 98.44 87 VAL A N 1
ATOM 706 C CA . VAL A 1 87 ? 12.784 8.679 1.009 1.00 98.44 87 VAL A CA 1
ATOM 707 C C . VAL A 1 87 ? 12.605 9.004 2.482 1.00 98.44 87 VAL A C 1
ATOM 709 O O . VAL A 1 87 ? 13.280 9.875 3.032 1.00 98.44 87 VAL A O 1
ATOM 712 N N . GLY A 1 88 ? 11.661 8.322 3.120 1.00 98.31 88 GLY A N 1
ATOM 713 C CA . GLY A 1 88 ? 11.419 8.438 4.547 1.00 98.31 88 GLY A CA 1
ATOM 714 C C . GLY A 1 88 ? 11.750 7.164 5.299 1.00 98.31 88 GLY A C 1
ATOM 715 O O . GLY A 1 88 ? 11.802 6.075 4.729 1.00 98.31 88 GLY A O 1
ATOM 716 N N . VAL A 1 89 ? 11.930 7.312 6.603 1.00 98.38 89 VAL A N 1
ATOM 717 C CA . VAL A 1 89 ? 12.144 6.213 7.536 1.00 98.38 89 VAL A CA 1
ATOM 718 C C . VAL A 1 89 ? 11.191 6.335 8.722 1.00 98.38 89 VAL A C 1
ATOM 720 O O . VAL A 1 89 ? 10.897 7.438 9.191 1.00 98.38 89 VAL A O 1
ATOM 723 N N . LEU A 1 90 ? 10.692 5.190 9.186 1.00 98.44 90 LEU A N 1
ATOM 724 C CA . LEU A 1 90 ? 9.980 5.041 10.456 1.00 98.44 90 LEU A CA 1
ATOM 725 C C . LEU A 1 90 ? 10.673 3.976 11.301 1.00 98.44 90 LEU A C 1
ATOM 727 O O . LEU A 1 90 ? 11.261 3.041 10.758 1.00 98.44 90 LEU A O 1
ATOM 731 N N . GLY A 1 91 ? 10.539 4.097 12.620 1.00 97.56 91 GLY A N 1
ATOM 732 C CA . GLY A 1 91 ? 11.141 3.166 13.567 1.00 97.56 91 GLY A CA 1
ATOM 733 C C . GLY A 1 91 ? 12.667 3.263 13.615 1.00 97.56 91 GLY A C 1
ATOM 734 O O . GLY A 1 91 ? 13.308 3.992 12.856 1.00 97.56 91 GLY A O 1
ATOM 735 N N . GLU A 1 92 ? 13.252 2.507 14.534 1.00 95.75 92 GLU A N 1
ATOM 736 C CA . GLU A 1 92 ? 14.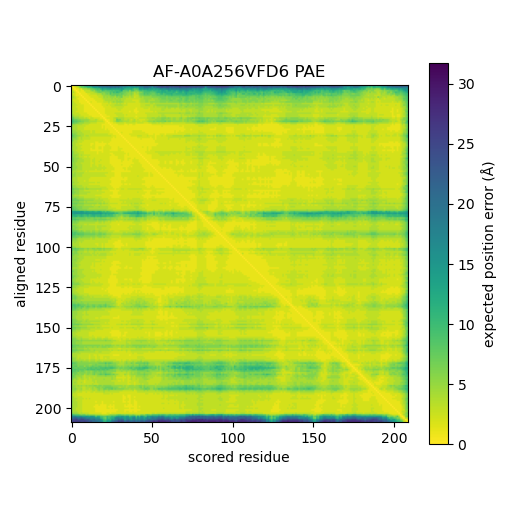691 2.481 14.790 1.00 95.75 92 GLU A CA 1
ATOM 737 C C . GLU A 1 92 ? 15.168 1.038 14.986 1.00 95.75 92 GLU A C 1
ATOM 739 O O . GLU A 1 92 ? 14.374 0.127 15.241 1.00 95.75 92 GLU A O 1
ATOM 744 N N . GLY A 1 93 ? 16.478 0.812 14.848 1.00 95.81 93 GLY A N 1
ATOM 745 C CA . GLY A 1 93 ? 17.080 -0.513 15.003 1.00 95.81 93 GLY A CA 1
ATOM 746 C C . GLY A 1 93 ? 16.406 -1.571 14.121 1.00 95.81 93 GLY A C 1
ATOM 747 O O . GLY A 1 93 ? 16.278 -1.398 12.910 1.00 95.81 93 GLY A O 1
ATOM 748 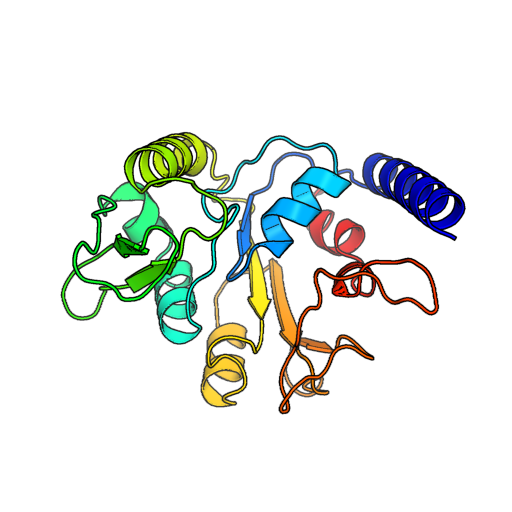N N . ASN A 1 94 ? 15.947 -2.663 14.735 1.00 95.00 94 ASN A N 1
ATOM 749 C CA . ASN A 1 94 ? 15.309 -3.779 14.025 1.00 95.00 94 ASN A CA 1
ATOM 750 C C . ASN A 1 94 ? 13.915 -3.440 13.462 1.00 95.00 94 ASN A C 1
ATOM 752 O O . ASN A 1 94 ? 13.491 -4.055 12.478 1.00 95.00 94 ASN A O 1
ATOM 756 N N . GLU A 1 95 ? 13.238 -2.443 14.038 1.00 96.88 95 GLU A N 1
ATOM 757 C CA . GLU A 1 95 ? 11.931 -1.939 13.592 1.00 96.88 95 GLU A CA 1
ATOM 758 C C . GLU A 1 95 ? 12.068 -0.817 12.558 1.00 96.88 95 GLU A C 1
ATOM 760 O O . GLU A 1 95 ? 11.082 -0.230 12.134 1.00 96.88 95 GLU A O 1
ATOM 765 N N . ARG A 1 96 ? 13.287 -0.487 12.126 1.00 98.00 96 ARG A N 1
ATOM 766 C CA . ARG A 1 96 ? 13.488 0.498 11.067 1.00 98.00 96 ARG A CA 1
ATOM 767 C C . ARG A 1 96 ? 12.895 -0.011 9.747 1.00 98.00 96 ARG A C 1
ATOM 769 O O . ARG A 1 96 ? 13.229 -1.120 9.318 1.00 98.00 96 ARG A O 1
ATOM 776 N N . ILE A 1 97 ? 12.076 0.821 9.100 1.00 98.62 97 ILE A N 1
ATOM 777 C CA . ILE A 1 97 ? 11.501 0.590 7.764 1.00 98.62 97 ILE A CA 1
ATOM 778 C C . ILE A 1 97 ? 11.720 1.794 6.846 1.00 98.62 97 ILE A C 1
ATOM 780 O O . ILE A 1 97 ? 11.686 2.938 7.302 1.00 98.62 97 ILE A O 1
ATOM 784 N N . ILE A 1 98 ? 11.909 1.541 5.551 1.00 98.44 98 ILE A N 1
ATOM 785 C CA . ILE A 1 98 ? 12.069 2.561 4.512 1.00 98.44 98 ILE A CA 1
ATOM 786 C C . ILE A 1 98 ? 10.790 2.713 3.686 1.00 98.44 98 ILE A C 1
ATOM 788 O O . ILE A 1 98 ? 10.127 1.740 3.330 1.00 98.44 98 ILE A O 1
ATOM 792 N N . ILE A 1 99 ? 10.451 3.959 3.357 1.00 98.56 99 ILE A N 1
ATOM 793 C CA . ILE A 1 99 ? 9.283 4.322 2.553 1.00 98.56 99 ILE A CA 1
ATOM 794 C C . ILE A 1 99 ? 9.722 5.251 1.421 1.00 98.56 99 ILE A C 1
ATOM 796 O O . ILE A 1 99 ? 10.323 6.295 1.671 1.00 98.56 99 ILE A O 1
ATOM 800 N N . HIS A 1 100 ? 9.369 4.910 0.184 1.00 98.25 100 HIS A N 1
ATOM 801 C CA . HIS A 1 100 ? 9.729 5.674 -1.011 1.00 98.25 100 HIS A CA 1
ATOM 802 C C . HIS A 1 100 ? 8.518 6.452 -1.537 1.00 98.25 100 HIS A C 1
ATOM 804 O O . HIS A 1 100 ? 7.522 5.861 -1.952 1.00 98.25 100 HIS A O 1
ATOM 810 N N . PHE A 1 101 ? 8.578 7.784 -1.529 1.00 98.00 101 PHE A N 1
ATOM 811 C CA . PHE A 1 101 ? 7.449 8.686 -1.791 1.00 98.00 101 PHE A CA 1
ATOM 812 C C . PHE A 1 101 ? 7.392 9.166 -3.256 1.00 98.00 101 PHE A C 1
ATOM 814 O O . PHE A 1 101 ? 7.509 10.357 -3.543 1.00 98.00 101 PHE A O 1
ATOM 821 N N . THR A 1 102 ? 7.161 8.238 -4.187 1.00 94.06 102 THR A N 1
ATOM 822 C CA . THR A 1 102 ? 7.365 8.396 -5.647 1.00 94.06 102 THR A CA 1
ATOM 823 C C . THR A 1 102 ? 6.625 9.528 -6.365 1.00 94.06 102 THR A C 1
ATOM 825 O O . THR A 1 102 ? 7.073 9.950 -7.426 1.00 94.06 102 THR A O 1
ATOM 828 N N . HIS A 1 103 ? 5.492 10.026 -5.856 1.00 93.75 103 HIS A N 1
ATOM 829 C CA . HIS A 1 103 ? 4.776 11.147 -6.502 1.00 93.75 103 HIS A CA 1
ATOM 830 C C . HIS A 1 103 ? 4.729 12.419 -5.654 1.00 93.75 103 HIS A C 1
ATOM 832 O O . HIS A 1 103 ? 3.813 13.233 -5.809 1.00 93.75 103 HIS A O 1
ATOM 838 N N . TYR A 1 104 ? 5.681 12.590 -4.737 1.00 96.31 104 TYR A N 1
ATOM 839 C CA . TYR A 1 104 ? 5.827 13.825 -3.976 1.00 96.31 104 TYR A CA 1
ATOM 840 C C . TYR A 1 104 ? 7.064 14.593 -4.432 1.00 96.31 104 TYR A C 1
ATOM 842 O O . TYR A 1 104 ? 8.120 13.995 -4.595 1.00 96.31 104 TYR A O 1
ATOM 850 N N . PRO A 1 105 ? 6.965 15.923 -4.590 1.00 95.81 105 PRO A N 1
ATOM 851 C CA . PRO A 1 105 ? 8.081 16.726 -5.085 1.00 95.81 105 PRO A CA 1
ATOM 852 C C . PRO A 1 105 ? 9.199 16.919 -4.048 1.00 95.81 105 PRO A C 1
ATOM 854 O O . PRO A 1 105 ? 10.299 17.310 -4.408 1.00 95.81 105 PRO A O 1
ATOM 857 N N . ASN A 1 106 ? 8.914 16.725 -2.755 1.00 96.94 106 ASN A N 1
ATOM 858 C CA . ASN A 1 106 ? 9.894 16.786 -1.669 1.00 96.94 106 ASN A CA 1
ATOM 859 C C . ASN A 1 106 ? 9.358 16.096 -0.401 1.00 96.94 106 ASN A C 1
ATOM 861 O O . ASN A 1 106 ? 8.147 15.880 -0.253 1.00 96.94 106 ASN A O 1
ATOM 865 N N . PHE A 1 107 ? 10.263 15.779 0.528 1.00 98.25 107 PHE A N 1
ATOM 866 C CA . PHE A 1 107 ? 9.934 15.077 1.767 1.00 98.25 107 PHE A CA 1
ATOM 867 C C . PHE A 1 107 ? 8.971 15.856 2.664 1.00 98.25 107 PHE A C 1
ATOM 869 O O . PHE A 1 107 ? 8.078 15.262 3.264 1.00 98.25 107 PHE A O 1
ATOM 876 N N . LYS A 1 108 ? 9.091 17.188 2.726 1.00 98.31 108 LYS A N 1
ATOM 877 C CA . LYS A 1 108 ? 8.197 18.031 3.534 1.00 98.31 108 LYS A CA 1
ATOM 878 C C . LYS A 1 108 ? 6.731 17.797 3.157 1.00 98.31 108 LYS A C 1
ATOM 880 O O . LYS A 1 108 ? 5.915 17.495 4.027 1.00 98.31 108 LYS A O 1
ATOM 885 N N . ILE A 1 109 ? 6.405 17.854 1.863 1.00 98.25 109 ILE A N 1
ATOM 886 C CA . ILE A 1 109 ? 5.038 17.617 1.374 1.00 98.25 109 ILE A CA 1
ATOM 887 C C . ILE A 1 109 ? 4.617 16.161 1.619 1.00 98.25 109 ILE A C 1
ATOM 889 O O . ILE A 1 109 ? 3.477 15.914 2.022 1.00 98.25 109 ILE A O 1
ATOM 893 N N . ALA A 1 110 ? 5.520 15.196 1.414 1.00 98.25 110 ALA A N 1
ATOM 894 C CA . ALA A 1 110 ? 5.250 13.789 1.706 1.00 98.25 110 ALA A CA 1
ATOM 895 C C . ALA A 1 110 ? 4.874 13.575 3.186 1.00 98.25 110 ALA A C 1
ATOM 897 O O . ALA A 1 110 ? 3.816 13.009 3.475 1.00 98.25 110 ALA A O 1
ATOM 898 N N . LYS A 1 111 ? 5.671 14.112 4.122 1.00 98.69 111 LYS A N 1
ATOM 899 C CA . LYS A 1 111 ? 5.446 14.035 5.574 1.00 98.69 111 LYS A CA 1
ATOM 900 C C . LYS A 1 111 ? 4.160 14.729 6.003 1.00 98.69 111 LYS A C 1
ATOM 902 O O . LYS A 1 111 ? 3.394 14.163 6.784 1.00 98.69 111 LYS A O 1
ATOM 907 N N . GLU A 1 112 ? 3.869 15.915 5.472 1.00 98.56 112 GLU A N 1
ATOM 908 C CA . GLU A 1 112 ? 2.603 16.611 5.731 1.00 98.56 112 GLU A CA 1
ATOM 909 C C . GLU A 1 112 ? 1.402 15.751 5.315 1.00 98.56 112 GLU A C 1
ATOM 911 O O . GLU A 1 112 ? 0.463 15.554 6.090 1.00 98.56 112 GLU A O 1
ATOM 916 N N . LYS A 1 113 ? 1.431 15.177 4.106 1.00 98.44 113 LYS A N 1
ATOM 917 C CA . LYS A 1 113 ? 0.343 14.331 3.602 1.00 98.44 113 LYS A CA 1
ATOM 918 C C . LYS A 1 113 ? 0.237 13.005 4.357 1.00 98.44 113 LYS A C 1
ATOM 920 O O . LYS A 1 113 ? -0.887 12.584 4.636 1.00 98.44 113 LYS A O 1
ATOM 925 N N . TRP A 1 114 ? 1.358 12.385 4.719 1.00 98.62 114 TRP A N 1
ATOM 926 C CA . TRP A 1 114 ? 1.409 11.203 5.583 1.00 98.62 114 TRP A CA 1
ATOM 927 C C . TRP A 1 114 ? 0.725 11.484 6.926 1.00 98.62 114 TRP A C 1
ATOM 929 O O . TRP A 1 114 ? -0.253 10.822 7.276 1.00 98.62 114 TRP A O 1
ATOM 939 N N . ASN A 1 115 ? 1.148 12.540 7.627 1.00 98.56 115 ASN A N 1
ATOM 940 C CA . ASN A 1 115 ? 0.616 12.918 8.938 1.00 98.56 115 ASN A CA 1
ATOM 941 C C . ASN A 1 115 ? -0.864 13.324 8.898 1.00 98.56 115 ASN A C 1
ATOM 943 O O . ASN A 1 115 ? -1.618 13.018 9.821 1.00 98.56 115 ASN A O 1
ATOM 947 N N . LEU A 1 116 ? -1.315 13.982 7.828 1.00 98.38 116 LEU A N 1
ATOM 948 C CA . LEU A 1 116 ? -2.729 14.323 7.652 1.00 98.38 116 LEU A CA 1
ATOM 949 C C . LEU A 1 116 ? -3.609 13.096 7.393 1.00 98.38 116 LEU A C 1
ATOM 951 O O . LEU A 1 116 ? -4.777 13.091 7.786 1.00 98.38 116 LEU A O 1
ATOM 955 N N . ARG A 1 117 ? -3.091 12.086 6.687 1.00 98.12 117 ARG A N 1
ATOM 956 C CA . ARG A 1 117 ? -3.869 10.903 6.302 1.00 98.12 117 ARG A CA 1
ATOM 957 C C . ARG A 1 117 ? -3.811 9.785 7.332 1.00 98.12 117 ARG A C 1
ATOM 959 O O . ARG A 1 117 ? -4.822 9.113 7.489 1.00 98.12 117 ARG A O 1
ATOM 966 N N . LYS A 1 118 ? -2.712 9.633 8.083 1.00 97.94 118 LYS A N 1
ATOM 967 C CA . LYS A 1 118 ? -2.635 8.644 9.173 1.00 97.94 118 LYS A CA 1
ATOM 968 C C . LYS A 1 118 ? -3.700 8.880 10.252 1.00 97.94 118 LYS A C 1
ATOM 970 O O . LYS A 1 118 ? -4.243 7.933 10.793 1.00 97.94 118 LYS A O 1
ATOM 975 N N . LYS A 1 119 ? -4.108 10.140 10.459 1.00 98.19 119 LYS A N 1
ATOM 976 C CA . LYS A 1 119 ? -5.227 10.528 11.344 1.00 98.19 119 LYS A CA 1
ATOM 977 C C . LYS A 1 119 ? -6.612 10.050 10.883 1.00 98.19 119 LYS A C 1
ATOM 979 O O . LYS A 1 119 ? -7.579 10.230 11.608 1.00 98.19 119 LYS A O 1
ATOM 984 N N . ARG A 1 120 ? -6.738 9.537 9.657 1.00 97.94 120 ARG A N 1
ATOM 985 C CA . ARG A 1 120 ? -8.010 9.090 9.059 1.00 97.94 120 ARG A CA 1
ATOM 986 C C . ARG A 1 120 ? -8.103 7.572 8.963 1.00 97.94 120 ARG A C 1
ATOM 988 O O . ARG A 1 120 ? -9.016 7.078 8.313 1.00 97.94 120 ARG A O 1
ATOM 995 N N . VAL A 1 121 ? -7.116 6.864 9.505 1.00 98.50 121 VAL A N 1
ATOM 996 C CA . VAL A 1 121 ? -7.057 5.411 9.429 1.00 98.50 121 VAL A CA 1
ATOM 997 C C . VAL A 1 121 ? -8.201 4.830 10.244 1.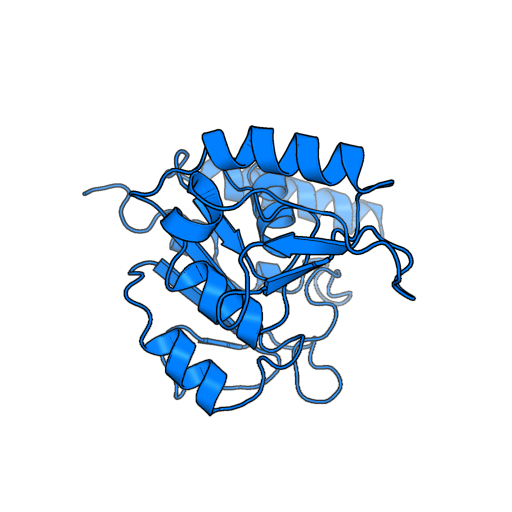00 98.50 121 VAL A C 1
ATOM 999 O O . VAL A 1 121 ? -8.310 5.090 11.439 1.00 98.50 121 VAL A O 1
ATOM 1002 N N . ASN A 1 122 ? -9.037 4.037 9.583 1.00 97.44 122 ASN A N 1
ATOM 1003 C CA . ASN A 1 122 ? -10.030 3.206 10.233 1.00 97.44 122 ASN A CA 1
ATOM 1004 C C . ASN A 1 122 ? -9.374 1.863 10.581 1.00 97.44 122 ASN A C 1
ATOM 1006 O O . ASN A 1 122 ? -9.223 0.990 9.723 1.00 97.44 122 ASN A O 1
ATOM 1010 N N . TYR A 1 123 ? -8.940 1.727 11.835 1.00 96.50 123 TYR A N 1
ATOM 1011 C CA . TYR A 1 123 ? -8.261 0.523 12.316 1.00 96.50 123 TYR A CA 1
ATOM 1012 C C . TYR A 1 123 ? -9.169 -0.705 12.399 1.00 96.50 123 TYR A C 1
ATOM 1014 O O . TYR A 1 123 ? -8.661 -1.821 12.296 1.00 96.50 123 TYR A O 1
ATOM 1022 N N . ASP A 1 124 ? -10.480 -0.511 12.530 1.00 94.81 124 ASP A N 1
ATOM 1023 C CA . ASP A 1 124 ? -11.451 -1.606 12.604 1.00 94.81 124 ASP A CA 1
ATOM 1024 C C . ASP A 1 124 ? -11.690 -2.227 11.223 1.00 94.81 124 ASP A C 1
ATOM 1026 O O . ASP A 1 124 ? -12.073 -3.391 11.103 1.00 94.81 124 ASP A O 1
ATOM 1030 N N . LYS A 1 125 ? -11.408 -1.469 10.152 1.00 95.75 125 LYS A N 1
ATOM 1031 C CA . LYS A 1 125 ? -11.649 -1.893 8.772 1.00 95.75 125 LYS A CA 1
ATOM 1032 C C . LYS A 1 125 ? -10.443 -1.682 7.855 1.00 95.75 125 LYS A C 1
ATOM 1034 O O . LYS A 1 125 ? -10.503 -0.981 6.837 1.00 95.75 125 LYS A O 1
ATOM 1039 N N . ILE A 1 126 ? -9.344 -2.345 8.215 1.00 97.69 126 ILE A N 1
ATOM 1040 C CA . ILE A 1 126 ? -8.110 -2.390 7.425 1.00 97.69 126 ILE A CA 1
ATOM 1041 C C . ILE A 1 126 ? -8.198 -3.442 6.318 1.00 97.69 126 ILE A C 1
ATOM 1043 O O . ILE A 1 126 ? -8.553 -4.598 6.548 1.00 97.69 126 ILE A O 1
ATOM 1047 N N . TYR A 1 127 ? -7.784 -3.034 5.123 1.00 98.50 127 TYR A N 1
ATOM 1048 C CA . TYR A 1 127 ? -7.599 -3.884 3.958 1.00 98.50 127 TYR A CA 1
ATOM 1049 C C . TYR A 1 127 ? -6.135 -3.861 3.530 1.00 98.50 127 TYR A C 1
ATOM 1051 O O . TYR A 1 127 ? -5.620 -2.805 3.161 1.00 98.50 127 TYR A O 1
ATOM 1059 N N . VAL A 1 128 ? -5.458 -5.008 3.551 1.00 98.62 128 VAL A N 1
ATOM 1060 C CA . VAL A 1 128 ? -4.029 -5.077 3.205 1.00 98.62 128 VAL A CA 1
ATOM 1061 C C . VAL A 1 128 ? -3.844 -5.528 1.759 1.00 98.62 128 VAL A C 1
ATOM 1063 O O . VAL A 1 128 ? -4.262 -6.622 1.388 1.00 98.62 128 VAL A O 1
ATOM 1066 N N . PHE A 1 129 ? -3.207 -4.679 0.954 1.00 98.62 129 PHE A N 1
ATOM 1067 C CA . PHE A 1 129 ? -2.934 -4.898 -0.467 1.00 98.62 129 PHE A CA 1
ATOM 1068 C C . PHE A 1 129 ? -1.423 -5.010 -0.680 1.00 98.62 129 PHE A C 1
ATOM 1070 O O . PHE A 1 129 ? -0.717 -4.000 -0.686 1.00 98.62 129 PHE A O 1
ATOM 1077 N N . PHE A 1 130 ? -0.932 -6.230 -0.861 1.00 98.38 130 PHE A N 1
ATOM 1078 C CA . PHE A 1 130 ? 0.489 -6.521 -1.029 1.00 98.38 130 PHE A CA 1
ATOM 1079 C C . PHE A 1 130 ? 0.811 -6.995 -2.451 1.00 98.38 130 PHE A C 1
ATOM 1081 O O . PHE A 1 130 ? -0.091 -7.360 -3.197 1.00 98.38 130 PHE A O 1
ATOM 1088 N N . THR A 1 131 ? 2.081 -6.992 -2.843 1.00 97.06 131 THR A N 1
ATOM 1089 C CA . THR A 1 131 ? 2.538 -7.390 -4.184 1.00 97.06 131 THR A CA 1
ATOM 1090 C C . THR A 1 131 ? 3.799 -8.238 -4.086 1.00 97.06 131 THR A C 1
ATOM 1092 O O . THR A 1 131 ? 4.572 -8.045 -3.152 1.00 97.06 131 THR A O 1
ATOM 1095 N N . ASP A 1 132 ? 4.063 -9.099 -5.068 1.00 95.12 132 ASP A N 1
ATOM 1096 C CA . ASP A 1 132 ? 5.350 -9.811 -5.177 1.00 95.12 132 ASP A CA 1
ATOM 1097 C C . ASP A 1 132 ? 6.523 -8.928 -5.676 1.00 95.12 132 ASP A C 1
ATOM 1099 O O . ASP A 1 132 ? 7.669 -9.368 -5.707 1.00 95.12 132 ASP A O 1
ATOM 1103 N N . MET A 1 133 ? 6.264 -7.656 -5.993 1.00 93.94 133 MET A N 1
ATOM 1104 C CA . MET A 1 133 ? 7.285 -6.648 -6.311 1.00 93.94 133 MET A CA 1
ATOM 1105 C C . MET A 1 133 ? 8.208 -6.346 -5.121 1.00 93.94 133 MET A C 1
ATOM 1107 O O . MET A 1 133 ? 7.841 -6.562 -3.964 1.00 93.94 133 MET A O 1
ATOM 1111 N N . ASN A 1 134 ? 9.375 -5.749 -5.391 1.00 93.25 134 ASN A N 1
ATOM 1112 C CA . ASN A 1 134 ? 10.301 -5.230 -4.372 1.00 93.25 134 ASN A CA 1
ATOM 1113 C C . ASN A 1 134 ? 10.713 -6.289 -3.326 1.00 93.25 134 ASN A C 1
ATOM 1115 O O . ASN A 1 134 ? 10.730 -6.017 -2.119 1.00 93.25 134 ASN A O 1
ATOM 1119 N N . GLY A 1 135 ? 11.008 -7.507 -3.798 1.00 92.38 135 GLY A N 1
ATOM 1120 C CA . GLY A 1 135 ? 11.402 -8.658 -2.975 1.00 92.38 135 GLY A CA 1
ATOM 1121 C C . GLY A 1 135 ? 10.235 -9.458 -2.389 1.00 92.38 135 GLY A C 1
ATOM 1122 O O . GLY A 1 135 ? 10.422 -10.186 -1.412 1.00 92.38 135 GLY A O 1
ATOM 1123 N N . GLY A 1 136 ? 9.023 -9.291 -2.926 1.00 92.94 136 GLY A N 1
ATOM 1124 C CA . GLY A 1 136 ? 7.828 -9.991 -2.460 1.00 92.94 136 GLY A CA 1
ATOM 1125 C C . GLY A 1 136 ? 7.660 -11.406 -3.026 1.00 92.94 136 GLY A C 1
ATOM 1126 O O . GLY A 1 136 ? 6.880 -12.183 -2.489 1.00 92.94 136 GLY A O 1
ATOM 1127 N N . ASP A 1 137 ? 8.390 -11.761 -4.079 1.00 89.31 137 ASP A N 1
ATOM 1128 C CA . ASP A 1 137 ? 8.320 -13.035 -4.805 1.00 89.31 137 ASP A CA 1
ATOM 1129 C C . ASP A 1 137 ? 8.951 -14.226 -4.060 1.00 89.31 137 ASP A C 1
ATOM 1131 O O . ASP A 1 137 ? 8.762 -15.386 -4.440 1.00 89.31 137 ASP A O 1
ATOM 1135 N N . ASN A 1 138 ? 9.642 -13.964 -2.949 1.00 91.62 138 ASN A N 1
ATOM 1136 C CA . ASN A 1 138 ? 10.162 -14.989 -2.055 1.00 91.62 138 ASN A CA 1
ATOM 1137 C C . ASN A 1 138 ? 9.024 -15.765 -1.352 1.00 91.62 138 ASN A C 1
ATOM 1139 O O . ASN A 1 138 ? 8.136 -15.199 -0.713 1.00 91.62 138 ASN A O 1
ATOM 1143 N N . VAL A 1 139 ? 9.089 -17.097 -1.394 1.00 93.19 139 VAL A N 1
ATOM 1144 C CA . VAL A 1 139 ? 8.086 -17.993 -0.791 1.00 93.19 139 VAL A CA 1
ATOM 1145 C C . VAL A 1 139 ? 7.877 -17.756 0.712 1.00 93.19 139 VAL A C 1
ATOM 1147 O O . VAL A 1 139 ? 6.749 -17.868 1.198 1.00 93.19 139 VAL A O 1
ATOM 1150 N N . ASP A 1 140 ? 8.919 -17.423 1.470 1.00 96.06 140 ASP A N 1
ATOM 1151 C CA . ASP A 1 140 ? 8.796 -17.171 2.908 1.00 96.06 140 ASP A CA 1
ATOM 1152 C C . ASP A 1 140 ? 8.100 -15.836 3.202 1.00 96.06 140 ASP A C 1
ATOM 1154 O O . ASP A 1 140 ? 7.346 -15.739 4.176 1.00 96.06 140 ASP A O 1
ATOM 1158 N N . ILE A 1 141 ? 8.238 -14.847 2.314 1.00 97.00 141 ILE A N 1
ATOM 1159 C CA . ILE A 1 141 ? 7.464 -13.599 2.350 1.00 97.00 141 ILE A CA 1
ATOM 1160 C C . ILE A 1 141 ? 5.982 -13.893 2.103 1.00 97.00 141 ILE A C 1
ATOM 1162 O O . ILE A 1 141 ? 5.134 -13.484 2.899 1.00 97.00 141 ILE A O 1
ATOM 1166 N N . VAL A 1 142 ? 5.666 -14.690 1.076 1.00 96.56 142 VAL A N 1
ATOM 1167 C CA . VAL A 1 142 ? 4.288 -15.110 0.750 1.00 96.56 142 VAL A CA 1
ATOM 1168 C C . VAL A 1 142 ? 3.640 -15.857 1.922 1.00 96.56 142 VAL A C 1
ATOM 1170 O O . VAL A 1 142 ? 2.490 -15.590 2.290 1.00 96.56 142 VAL A O 1
ATOM 1173 N N . LYS A 1 143 ? 4.377 -16.784 2.552 1.00 96.88 143 LYS A N 1
ATOM 1174 C CA . LYS A 1 143 ? 3.916 -17.517 3.743 1.00 96.88 143 LYS A CA 1
ATOM 1175 C C . LYS A 1 143 ? 3.713 -16.591 4.940 1.00 96.88 143 LYS A C 1
ATOM 1177 O O . LYS A 1 143 ? 2.735 -16.754 5.668 1.00 96.88 143 LYS A O 1
ATOM 1182 N N . THR A 1 144 ? 4.618 -15.639 5.158 1.00 97.75 144 THR A N 1
ATOM 1183 C CA . THR A 1 144 ? 4.523 -14.682 6.270 1.00 97.75 144 THR A CA 1
ATOM 1184 C C . THR A 1 144 ? 3.309 -13.778 6.104 1.00 97.75 144 THR A C 1
ATOM 1186 O O . THR A 1 144 ? 2.522 -13.646 7.040 1.00 97.75 144 THR A O 1
ATOM 1189 N N . PHE A 1 145 ? 3.091 -13.243 4.900 1.00 98.06 145 PHE A N 1
ATOM 1190 C CA . PHE A 1 145 ? 1.903 -12.460 4.568 1.00 98.06 145 PHE A CA 1
ATOM 1191 C C . PHE A 1 145 ? 0.609 -13.232 4.856 1.00 98.06 145 PHE A C 1
ATOM 1193 O O . PHE A 1 145 ? -0.318 -12.721 5.484 1.00 98.06 145 PHE A O 1
ATOM 1200 N N . ASN A 1 146 ? 0.564 -14.502 4.453 1.00 96.94 146 ASN A N 1
ATOM 1201 C CA . ASN A 1 146 ? -0.599 -15.358 4.656 1.00 96.94 146 ASN A CA 1
ATOM 1202 C C . ASN A 1 146 ? -0.969 -15.576 6.126 1.00 96.94 146 ASN A C 1
ATOM 1204 O O . ASN A 1 146 ? -2.150 -15.697 6.449 1.00 96.94 146 ASN A O 1
ATOM 1208 N N . LYS A 1 147 ? 0.028 -15.580 7.015 1.00 97.12 147 LYS A N 1
ATOM 1209 C CA . LYS A 1 147 ? -0.157 -15.734 8.463 1.00 97.12 147 LYS A CA 1
ATOM 1210 C C . LYS A 1 147 ? -0.587 -14.444 9.169 1.00 97.12 147 LYS A C 1
ATOM 1212 O O . LYS A 1 147 ? -0.910 -14.501 10.352 1.00 97.12 147 LYS A O 1
ATOM 1217 N N . LEU A 1 148 ? -0.588 -13.290 8.491 1.00 97.31 148 LEU A N 1
ATOM 1218 C CA . LEU A 1 148 ? -0.997 -12.030 9.113 1.00 97.31 148 LEU A CA 1
ATOM 1219 C C . LEU A 1 148 ? -2.468 -12.090 9.570 1.00 97.31 148 LEU A C 1
ATOM 1221 O O . LEU A 1 148 ? -3.323 -12.558 8.809 1.00 97.31 148 LEU A O 1
ATOM 1225 N N . PRO A 1 149 ? -2.802 -11.549 10.755 1.00 95.25 149 PRO A N 1
ATOM 1226 C CA . PRO A 1 149 ? -4.132 -11.662 11.356 1.00 95.25 149 PRO A CA 1
ATOM 1227 C C . PRO A 1 149 ? -5.171 -10.692 10.758 1.00 95.25 149 PRO A C 1
ATOM 1229 O O . PRO A 1 149 ? -6.159 -10.361 11.402 1.00 95.25 149 PRO A O 1
ATOM 1232 N N . TYR A 1 150 ? -4.975 -10.227 9.522 1.00 96.31 150 TYR A N 1
ATOM 1233 C CA . TYR A 1 150 ? -5.974 -9.436 8.804 1.00 96.31 150 TYR A CA 1
ATOM 1234 C C . TYR A 1 150 ? -6.988 -10.356 8.121 1.00 96.31 150 TYR A C 1
ATOM 1236 O O . TYR A 1 150 ? -6.603 -11.203 7.308 1.00 96.31 150 TYR A O 1
ATOM 1244 N N . LYS A 1 151 ? -8.281 -10.157 8.416 1.00 93.44 151 LYS A N 1
ATOM 1245 C CA . LYS A 1 151 ? -9.399 -10.826 7.722 1.00 93.44 151 LYS A CA 1
ATOM 1246 C C . LYS A 1 151 ? -9.386 -10.479 6.232 1.00 93.44 151 LYS A C 1
ATOM 1248 O O . LYS A 1 151 ? -9.434 -11.368 5.390 1.00 93.44 151 LYS A O 1
ATOM 1253 N N . ASN A 1 152 ? -9.200 -9.196 5.921 1.00 96.19 152 ASN A N 1
ATOM 1254 C CA . ASN A 1 152 ? -9.204 -8.683 4.557 1.00 96.19 152 ASN A CA 1
ATOM 1255 C C . ASN A 1 152 ? -7.776 -8.376 4.086 1.00 96.19 152 ASN A C 1
ATOM 1257 O O . ASN A 1 152 ? -7.267 -7.263 4.245 1.00 96.19 152 ASN A O 1
ATOM 1261 N N . LYS A 1 153 ? -7.111 -9.372 3.498 1.00 97.88 153 LYS A N 1
ATOM 1262 C CA . LYS A 1 153 ? -5.781 -9.209 2.899 1.00 97.88 153 LYS A CA 1
ATOM 1263 C C . LYS A 1 153 ? -5.681 -9.921 1.555 1.00 97.88 153 LYS A C 1
ATOM 1265 O O . LYS A 1 153 ? -6.261 -10.986 1.375 1.00 97.88 153 LYS A O 1
ATOM 1270 N N . VAL A 1 154 ? -4.940 -9.333 0.625 1.00 98.31 154 VAL A N 1
ATOM 1271 C CA . VAL A 1 154 ? -4.658 -9.915 -0.689 1.00 98.31 154 VAL A CA 1
ATOM 1272 C C . VAL A 1 154 ? -3.247 -9.548 -1.141 1.00 98.31 154 VAL A C 1
ATOM 1274 O O . VAL A 1 154 ? -2.787 -8.425 -0.929 1.00 98.31 154 VAL A O 1
ATOM 1277 N N . MET A 1 155 ? -2.560 -10.506 -1.753 1.00 98.06 155 MET A N 1
ATOM 1278 C CA . MET A 1 155 ? -1.259 -10.342 -2.382 1.00 98.06 155 MET A CA 1
ATOM 1279 C C . MET A 1 155 ? -1.389 -10.563 -3.887 1.00 98.06 155 MET A C 1
ATOM 1281 O O . MET A 1 155 ? -1.789 -11.637 -4.328 1.00 98.06 155 MET A O 1
ATOM 1285 N N . PHE A 1 156 ? -1.047 -9.552 -4.676 1.00 97.75 156 PHE A N 1
ATOM 1286 C CA . PHE A 1 156 ? -1.060 -9.616 -6.134 1.00 97.75 156 PHE A CA 1
ATOM 1287 C C . PHE A 1 156 ? 0.267 -10.147 -6.653 1.00 97.75 156 PHE A C 1
ATOM 1289 O O . PHE A 1 156 ? 1.329 -9.715 -6.203 1.00 97.75 156 PHE A O 1
ATOM 1296 N N . THR A 1 157 ? 0.204 -11.086 -7.590 1.00 96.38 157 THR A N 1
ATOM 1297 C CA . THR A 1 157 ? 1.384 -11.815 -8.054 1.00 96.38 157 THR A CA 1
ATOM 1298 C C . THR A 1 157 ? 1.445 -11.843 -9.576 1.00 96.38 157 THR A C 1
ATOM 1300 O O . THR A 1 157 ? 0.412 -11.922 -10.242 1.00 96.38 157 THR A O 1
ATOM 1303 N N . GLY A 1 158 ? 2.654 -11.787 -10.135 1.00 94.94 158 GLY A N 1
ATOM 1304 C CA . GLY A 1 158 ? 2.924 -11.994 -11.561 1.00 94.94 158 GLY A CA 1
ATOM 1305 C C . GLY A 1 158 ? 3.066 -13.472 -11.937 1.00 94.94 158 GLY A C 1
ATOM 1306 O O . GLY A 1 158 ? 3.212 -13.804 -13.111 1.00 94.94 158 GLY A O 1
ATOM 1307 N N . LYS A 1 159 ? 3.019 -14.374 -10.951 1.00 92.38 159 LYS A N 1
ATOM 1308 C CA . LYS A 1 159 ? 3.030 -15.835 -11.119 1.00 92.38 159 LYS A CA 1
ATOM 1309 C C . LYS A 1 159 ? 1.829 -16.472 -10.431 1.00 92.38 159 LYS A C 1
ATOM 1311 O O . LYS A 1 159 ? 1.277 -15.914 -9.482 1.00 92.38 159 LYS A O 1
ATOM 1316 N N . ASP A 1 160 ? 1.460 -17.672 -10.873 1.00 92.69 160 ASP A N 1
ATOM 1317 C CA . ASP A 1 160 ? 0.428 -18.462 -10.206 1.00 92.69 160 ASP A CA 1
ATOM 1318 C C . ASP A 1 160 ? 0.942 -18.999 -8.861 1.00 92.69 160 ASP A C 1
ATOM 1320 O O . ASP A 1 160 ? 1.740 -19.939 -8.794 1.00 92.69 160 ASP A O 1
ATOM 1324 N N . LEU A 1 161 ? 0.469 -18.374 -7.782 1.00 93.38 161 LEU A N 1
ATOM 1325 C CA . LEU A 1 161 ? 0.716 -18.773 -6.400 1.00 93.38 161 LEU A CA 1
ATOM 1326 C C . LEU A 1 161 ? -0.564 -19.241 -5.696 1.00 93.38 161 LEU A C 1
ATOM 1328 O O . LEU A 1 161 ? -0.602 -19.255 -4.470 1.00 93.38 161 LEU A O 1
ATOM 1332 N N . SER A 1 162 ? -1.573 -19.693 -6.450 1.00 91.56 162 SER A N 1
ATOM 1333 C CA . SER A 1 162 ? -2.905 -20.091 -5.952 1.00 91.56 162 SER A CA 1
ATOM 1334 C C . SER A 1 162 ? -2.896 -21.172 -4.865 1.00 91.56 162 SER A C 1
ATOM 1336 O O . SER A 1 162 ? -3.851 -21.290 -4.099 1.00 91.56 162 SER A O 1
ATOM 1338 N N . ARG A 1 163 ? -1.795 -21.925 -4.736 1.00 94.44 163 ARG A N 1
ATOM 1339 C CA . ARG A 1 163 ? -1.549 -22.841 -3.609 1.00 94.44 163 ARG A CA 1
ATOM 1340 C C . ARG A 1 163 ? -1.499 -22.135 -2.245 1.00 94.44 163 ARG A C 1
ATOM 1342 O O . ARG A 1 163 ? -1.689 -22.777 -1.217 1.00 94.44 163 ARG A O 1
ATOM 1349 N N . TYR A 1 164 ? -1.179 -20.843 -2.227 1.00 94.75 164 TYR A N 1
ATOM 1350 C CA . TYR A 1 164 ? -1.188 -20.004 -1.039 1.00 94.75 164 TYR A CA 1
ATOM 1351 C C . TYR A 1 164 ? -2.496 -19.211 -1.013 1.00 94.75 164 TYR A C 1
ATOM 1353 O O . TYR A 1 164 ? -2.798 -18.516 -1.991 1.00 94.75 164 TYR A O 1
ATOM 1361 N N . PRO A 1 165 ? -3.259 -19.262 0.094 1.00 93.19 165 PRO A N 1
ATOM 1362 C CA . PRO A 1 165 ? -4.440 -18.427 0.254 1.00 93.19 165 PRO A CA 1
ATOM 1363 C C . PRO A 1 165 ? -4.109 -16.939 0.072 1.00 93.19 165 PRO A C 1
ATOM 1365 O O . PRO A 1 165 ? -2.949 -16.527 0.080 1.00 93.19 165 PRO A O 1
ATOM 1368 N N . ASN A 1 166 ? -5.133 -16.105 -0.095 1.00 96.56 166 ASN A N 1
ATOM 1369 C CA . ASN A 1 166 ? -4.975 -14.648 -0.190 1.00 96.56 166 ASN A CA 1
ATOM 1370 C C . ASN A 1 166 ? -4.035 -14.166 -1.313 1.00 96.56 166 ASN A C 1
ATOM 1372 O O . ASN A 1 166 ? -3.618 -13.013 -1.284 1.00 96.56 166 ASN A O 1
ATOM 1376 N N . THR A 1 167 ? -3.683 -15.008 -2.287 1.00 96.88 167 THR A N 1
ATOM 1377 C CA . THR A 1 167 ? -2.933 -14.596 -3.476 1.00 96.88 167 THR A CA 1
ATOM 1378 C C . THR A 1 167 ? -3.880 -14.408 -4.654 1.00 96.88 167 THR A C 1
ATOM 1380 O O . THR A 1 167 ? -4.897 -15.095 -4.773 1.00 96.88 167 THR A O 1
ATOM 1383 N N . PHE A 1 168 ? -3.561 -13.459 -5.528 1.00 97.31 168 PHE A N 1
ATOM 1384 C CA . PHE A 1 168 ? -4.287 -13.231 -6.766 1.00 97.31 168 PHE A CA 1
ATOM 1385 C C . PHE A 1 168 ? -3.303 -13.040 -7.918 1.00 97.31 16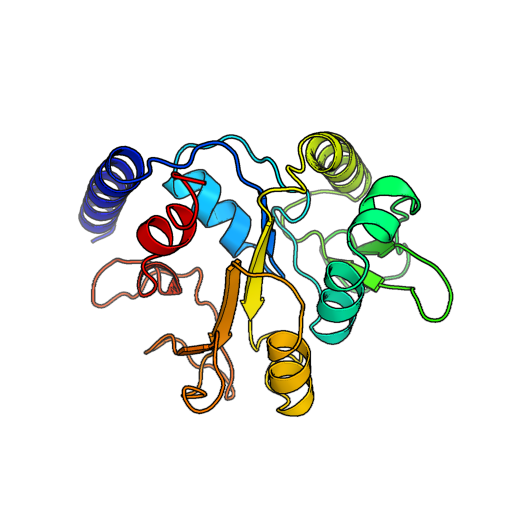8 PHE A C 1
ATOM 1387 O O . PHE A 1 168 ? -2.589 -12.039 -7.987 1.00 97.31 168 PHE A O 1
ATOM 1394 N N . PHE A 1 169 ? -3.289 -14.007 -8.833 1.00 96.06 169 PHE A N 1
ATOM 1395 C CA . PHE A 1 169 ? -2.440 -13.965 -10.016 1.00 96.06 169 PHE A CA 1
ATOM 1396 C C . PHE A 1 169 ? -3.017 -12.997 -11.056 1.00 96.06 169 PHE A C 1
ATOM 1398 O O . PHE A 1 169 ? -4.090 -13.238 -11.615 1.00 96.06 169 PHE A O 1
ATOM 14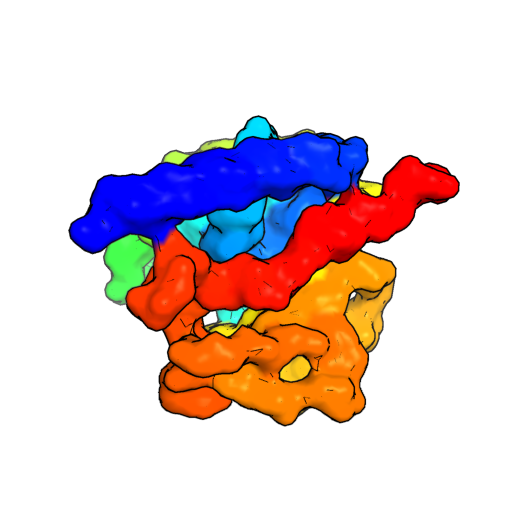05 N N . ILE A 1 170 ? -2.287 -11.918 -11.336 1.00 96.25 170 ILE A N 1
ATOM 1406 C CA . ILE A 1 170 ? -2.622 -10.970 -12.399 1.00 96.25 170 ILE A CA 1
ATOM 1407 C C . ILE A 1 170 ? -1.990 -11.459 -13.703 1.00 96.25 170 ILE A C 1
ATOM 1409 O O . ILE A 1 170 ? -0.772 -11.593 -13.828 1.00 96.25 170 ILE A O 1
ATOM 1413 N N . LYS A 1 171 ? -2.823 -11.713 -14.712 1.00 94.44 171 LYS A N 1
ATOM 1414 C CA . LYS A 1 171 ? -2.365 -12.261 -15.991 1.00 94.44 171 LYS A CA 1
ATOM 1415 C C . LYS A 1 171 ? -1.871 -11.155 -16.917 1.00 94.44 171 LYS A C 1
ATOM 1417 O O . LYS A 1 171 ? -2.487 -10.097 -17.011 1.00 94.44 171 LYS A O 1
ATOM 1422 N N . GLY A 1 172 ? -0.815 -11.442 -17.677 1.00 92.25 172 GLY A N 1
ATOM 1423 C CA . GLY A 1 172 ? -0.369 -10.592 -18.787 1.00 92.25 172 GLY A CA 1
ATOM 1424 C C . GLY A 1 172 ? 0.477 -9.375 -18.403 1.00 92.25 172 GLY A C 1
ATOM 1425 O O . GLY A 1 172 ? 0.773 -8.579 -19.286 1.00 92.25 172 GLY A O 1
ATOM 1426 N N . CYS A 1 173 ? 0.884 -9.246 -17.137 1.00 90.75 173 CYS A N 1
ATOM 1427 C CA . CYS A 1 173 ? 1.794 -8.198 -16.659 1.00 90.75 173 CYS A CA 1
ATOM 1428 C C . CYS A 1 173 ? 2.940 -8.770 -15.804 1.00 90.75 173 CYS A C 1
ATOM 1430 O O . CYS A 1 173 ? 3.345 -8.156 -14.824 1.00 90.75 173 CYS A O 1
ATOM 1432 N N . CYS A 1 174 ? 3.401 -9.984 -16.115 1.00 91.62 174 CYS A N 1
ATOM 1433 C CA . CYS A 1 174 ? 4.579 -10.569 -15.473 1.00 91.62 174 CYS A CA 1
ATOM 1434 C C . CYS A 1 174 ? 5.842 -10.007 -16.133 1.00 91.62 174 CYS A C 1
ATOM 1436 O O . CYS A 1 174 ? 5.930 -10.008 -17.361 1.00 91.62 174 CYS A O 1
ATOM 1438 N N . GLU A 1 175 ? 6.799 -9.571 -15.328 1.00 87.56 175 GLU A N 1
ATOM 1439 C CA . GLU A 1 175 ? 8.090 -9.027 -15.741 1.00 87.56 175 GLU A CA 1
ATOM 1440 C C . GLU A 1 175 ? 9.157 -9.596 -14.804 1.00 87.56 175 GLU A C 1
ATOM 1442 O O . GLU A 1 175 ? 8.950 -9.642 -13.593 1.00 87.56 175 GLU A O 1
ATOM 1447 N N . ASP A 1 176 ? 10.230 -10.164 -15.360 1.00 85.56 176 ASP A N 1
ATOM 1448 C CA . ASP A 1 176 ? 11.316 -10.816 -14.607 1.00 85.56 176 ASP A CA 1
ATOM 1449 C C . ASP A 1 176 ? 10.844 -11.753 -13.480 1.00 85.56 176 ASP A C 1
ATOM 1451 O O . ASP A 1 176 ? 11.422 -11.866 -12.399 1.00 85.56 176 ASP A O 1
ATOM 1455 N N . GLY A 1 177 ? 9.745 -12.462 -13.742 1.00 83.06 177 GLY A N 1
ATOM 1456 C CA . GLY A 1 177 ? 9.188 -13.447 -12.829 1.00 83.06 177 GLY A CA 1
ATOM 1457 C C . GLY A 1 177 ? 8.415 -12.884 -11.632 1.00 83.06 177 GLY A C 1
ATOM 1458 O O . GLY A 1 177 ? 8.107 -13.658 -10.725 1.00 83.06 177 GLY A O 1
ATOM 1459 N N . HIS A 1 178 ? 8.064 -11.607 -11.628 1.00 86.75 178 HIS A N 1
ATOM 1460 C CA . HIS A 1 178 ? 7.170 -10.992 -10.651 1.00 86.75 178 HIS A CA 1
ATOM 1461 C C . HIS A 1 178 ? 6.197 -10.042 -11.363 1.00 86.75 178 HIS A C 1
ATOM 1463 O O . HIS A 1 178 ? 6.118 -10.005 -12.591 1.00 86.75 178 HIS A O 1
ATOM 1469 N N . LEU A 1 179 ? 5.346 -9.357 -10.612 1.00 92.06 179 LEU A N 1
ATOM 1470 C CA . LEU A 1 179 ? 4.384 -8.407 -11.150 1.00 92.06 179 LEU A CA 1
ATOM 1471 C C . LEU A 1 179 ? 5.126 -7.166 -11.690 1.00 92.06 179 LEU A C 1
ATOM 1473 O O . LEU A 1 179 ? 5.823 -6.496 -10.939 1.00 92.06 179 LEU A O 1
ATOM 1477 N N . GLY A 1 180 ? 4.980 -6.860 -12.978 1.00 90.88 180 GLY A N 1
ATOM 1478 C CA . GLY A 1 180 ? 5.523 -5.651 -13.609 1.00 90.88 180 GLY A CA 1
ATOM 1479 C C . GLY A 1 180 ? 4.638 -4.427 -13.360 1.00 90.88 180 GLY A C 1
ATOM 1480 O O . GLY A 1 180 ? 3.997 -4.306 -12.314 1.00 90.88 180 GLY A O 1
ATOM 1481 N N . GLU A 1 181 ? 4.522 -3.525 -14.339 1.00 89.44 181 GLU A N 1
ATOM 1482 C CA . GLU A 1 181 ? 3.683 -2.314 -14.252 1.00 89.44 181 GLU A CA 1
ATOM 1483 C C . GLU A 1 181 ? 2.163 -2.596 -14.265 1.00 89.44 181 GLU A C 1
ATOM 1485 O O . GLU A 1 181 ? 1.412 -2.152 -15.135 1.00 89.44 181 GLU A O 1
ATOM 1490 N N . TRP A 1 182 ? 1.642 -3.312 -13.274 1.00 91.88 182 TRP A N 1
ATOM 1491 C CA . TRP A 1 182 ? 0.229 -3.695 -13.165 1.00 91.88 182 TRP A CA 1
ATOM 1492 C C . TRP A 1 182 ? -0.743 -2.524 -12.906 1.00 91.88 182 TRP A C 1
ATOM 1494 O O . TRP A 1 182 ? -1.968 -2.683 -12.915 1.00 91.88 182 TRP A O 1
ATOM 1504 N N . TRP A 1 183 ? -0.209 -1.318 -12.711 1.00 90.38 183 TRP A N 1
ATOM 1505 C CA . TRP A 1 183 ? -0.944 -0.051 -12.719 1.00 90.38 183 TRP A CA 1
ATOM 1506 C C . TRP A 1 183 ? -1.077 0.580 -14.112 1.00 90.38 183 TRP A C 1
ATOM 1508 O O . TRP A 1 183 ? -1.608 1.693 -14.214 1.00 90.38 183 TRP A O 1
ATOM 1518 N N . SER A 1 184 ? -0.578 -0.081 -15.159 1.00 91.75 184 SER A N 1
ATOM 1519 C CA . SER A 1 184 ? -0.715 0.308 -16.564 1.00 91.75 184 SER A CA 1
ATOM 1520 C C . SER A 1 184 ? -1.945 -0.338 -17.215 1.00 91.75 184 SER A C 1
ATOM 1522 O O . SER A 1 184 ? -2.583 -1.229 -16.645 1.00 91.75 184 SER A O 1
ATOM 1524 N N . ILE A 1 185 ? -2.328 0.178 -18.385 1.00 91.31 185 ILE A N 1
ATOM 1525 C CA . ILE A 1 185 ? -3.491 -0.289 -19.146 1.00 91.31 185 ILE A CA 1
ATOM 1526 C C . ILE A 1 185 ? -3.079 -1.477 -20.016 1.00 91.31 185 ILE A C 1
ATOM 1528 O O . ILE A 1 185 ? -2.186 -1.348 -20.852 1.00 91.31 185 ILE A O 1
ATOM 1532 N N . ASP A 1 186 ? -3.804 -2.586 -19.899 1.00 91.00 186 ASP A N 1
ATOM 1533 C CA . ASP A 1 186 ? -3.762 -3.673 -20.867 1.00 91.00 186 ASP A CA 1
ATOM 1534 C C . ASP A 1 186 ? -4.309 -3.168 -22.208 1.00 91.00 186 ASP A C 1
ATOM 1536 O O . ASP A 1 186 ? -5.497 -2.864 -22.368 1.00 91.00 186 ASP A O 1
ATOM 1540 N N . GLN A 1 187 ? -3.422 -3.071 -23.196 1.00 88.44 187 GLN A N 1
ATOM 1541 C CA . GLN A 1 187 ? -3.747 -2.551 -24.521 1.00 88.44 187 GLN A CA 1
ATOM 1542 C C . GLN A 1 187 ? -4.802 -3.398 -25.253 1.00 88.44 187 GLN A C 1
ATOM 1544 O O . GLN A 1 187 ? -5.471 -2.883 -26.149 1.00 88.44 187 GLN A O 1
ATOM 1549 N N . LYS A 1 188 ? -4.997 -4.666 -24.863 1.00 87.00 188 LYS A N 1
ATOM 1550 C CA . LYS A 1 188 ? -5.956 -5.578 -25.502 1.00 87.00 188 LYS A CA 1
ATOM 1551 C C . LYS A 1 188 ? -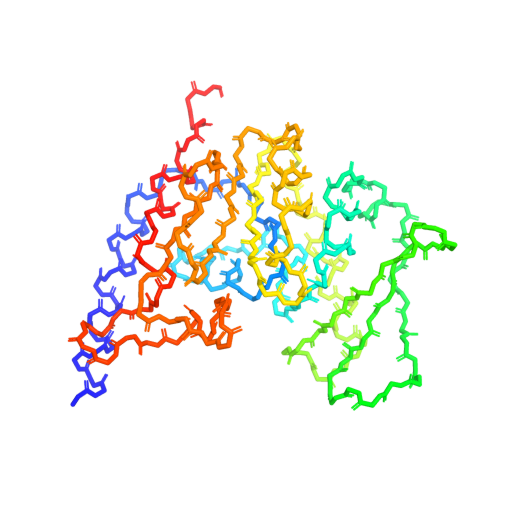7.401 -5.249 -25.132 1.00 87.00 188 LYS A C 1
ATOM 1553 O O . LYS A 1 188 ? -8.278 -5.271 -25.993 1.00 87.00 188 LYS A O 1
ATOM 1558 N N . ASN A 1 189 ? -7.668 -4.937 -23.864 1.00 87.25 189 ASN A N 1
ATOM 1559 C CA . ASN A 1 189 ? -9.031 -4.713 -23.358 1.00 87.25 189 ASN A CA 1
ATOM 1560 C C . ASN A 1 189 ? -9.292 -3.263 -22.900 1.00 87.25 189 ASN A C 1
ATOM 1562 O O . ASN A 1 189 ? -10.451 -2.847 -22.805 1.00 87.25 189 ASN A O 1
ATOM 1566 N N . GLY A 1 190 ? -8.248 -2.450 -22.717 1.00 88.56 190 GLY A N 1
ATOM 1567 C CA . GLY A 1 190 ? -8.346 -1.054 -22.292 1.00 88.56 190 GLY A CA 1
ATOM 1568 C C . GLY A 1 190 ? -8.603 -0.865 -20.793 1.00 88.56 190 GLY A C 1
ATOM 1569 O O . GLY A 1 190 ? -8.990 0.237 -20.393 1.00 88.56 190 GLY A O 1
ATOM 1570 N N . TYR A 1 191 ? -8.406 -1.908 -19.984 1.00 92.00 191 TYR A N 1
ATOM 1571 C CA . TYR A 1 191 ? -8.500 -1.886 -18.524 1.00 92.00 191 TYR A CA 1
ATOM 1572 C C . TYR A 1 191 ? -7.119 -1.907 -17.877 1.00 92.00 191 TYR A C 1
ATOM 1574 O O . TYR A 1 191 ? -6.164 -2.400 -18.464 1.00 92.00 191 TYR A O 1
ATOM 1582 N N . TYR A 1 192 ? -6.996 -1.358 -16.672 1.00 94.50 192 TYR A N 1
ATOM 1583 C CA . TYR A 1 192 ? -5.763 -1.508 -15.904 1.00 94.50 192 TYR A CA 1
ATOM 1584 C C . TYR A 1 192 ? -5.600 -2.957 -15.438 1.00 94.50 192 TYR A C 1
ATOM 1586 O O . TYR A 1 192 ? -6.592 -3.600 -15.098 1.00 94.50 192 TYR A O 1
ATOM 1594 N N . PHE A 1 193 ? -4.374 -3.479 -15.359 1.00 95.81 193 PHE A N 1
ATOM 1595 C CA . PHE A 1 193 ? -4.169 -4.876 -14.950 1.00 95.81 193 PHE A CA 1
ATOM 1596 C C . PHE A 1 193 ? -4.716 -5.180 -13.545 1.00 95.81 193 PHE A C 1
ATOM 1598 O O . PHE A 1 193 ? -5.349 -6.218 -13.354 1.00 95.81 193 PHE A O 1
ATOM 1605 N N . TYR A 1 194 ? -4.588 -4.255 -12.585 1.00 95.56 194 TYR A N 1
ATOM 1606 C CA . TYR A 1 194 ? -5.191 -4.409 -11.250 1.00 95.56 194 TYR A CA 1
ATOM 1607 C C . TYR A 1 194 ? -6.727 -4.534 -11.264 1.00 95.56 194 TYR A C 1
ATOM 1609 O O . TYR A 1 194 ? -7.303 -5.049 -10.308 1.00 95.56 194 TYR A O 1
ATOM 1617 N N . GLN A 1 195 ? -7.405 -4.105 -12.339 1.00 95.75 195 GLN A N 1
ATOM 1618 C CA . GLN A 1 195 ? -8.860 -4.245 -12.502 1.00 95.75 195 GLN A CA 1
ATOM 1619 C C . GLN A 1 195 ? -9.285 -5.687 -12.851 1.00 95.75 195 GLN A C 1
ATOM 1621 O O . GLN A 1 195 ? -10.480 -5.955 -12.939 1.00 95.75 195 GLN A O 1
ATOM 1626 N N . GLN A 1 196 ? -8.344 -6.631 -13.011 1.00 96.00 196 GLN A N 1
ATOM 1627 C CA . GLN A 1 196 ? -8.651 -8.070 -13.047 1.00 96.00 196 GLN A CA 1
ATOM 1628 C C . GLN A 1 196 ? -9.172 -8.589 -11.698 1.00 96.00 196 GLN A C 1
ATOM 1630 O O . GLN A 1 196 ? -9.914 -9.570 -11.665 1.00 96.00 196 GLN A O 1
ATOM 1635 N N . PHE A 1 197 ? -8.789 -7.944 -10.593 1.00 96.88 197 PHE A N 1
ATOM 1636 C CA . PHE A 1 197 ? -9.280 -8.269 -9.261 1.00 96.88 197 PHE A CA 1
ATOM 1637 C C . PHE A 1 197 ? -10.551 -7.474 -8.954 1.00 96.88 197 PHE A C 1
ATOM 1639 O O . PHE A 1 197 ? -10.566 -6.247 -9.067 1.00 96.88 197 PHE A O 1
ATOM 1646 N N . ASP A 1 198 ? -11.609 -8.159 -8.515 1.00 96.69 198 ASP A N 1
ATOM 1647 C CA . ASP A 1 198 ? -12.858 -7.520 -8.087 1.00 96.69 198 ASP A CA 1
ATOM 1648 C C . ASP A 1 198 ? -12.697 -6.890 -6.694 1.00 96.69 198 ASP A C 1
ATOM 1650 O O . ASP A 1 198 ? -13.191 -7.384 -5.674 1.00 96.69 198 ASP A O 1
ATOM 1654 N N . TYR A 1 199 ? -11.959 -5.780 -6.649 1.00 96.94 199 TYR A N 1
ATOM 1655 C CA . TYR A 1 199 ? -11.693 -5.064 -5.410 1.00 96.94 199 TYR A CA 1
ATOM 1656 C C . TYR A 1 199 ? -12.958 -4.453 -4.803 1.00 96.94 199 TYR A C 1
ATOM 1658 O O . TYR A 1 199 ? -12.983 -4.249 -3.598 1.00 96.94 199 TYR A O 1
ATOM 1666 N N . VAL A 1 200 ? -14.020 -4.178 -5.572 1.00 97.12 200 VAL A N 1
ATOM 1667 C CA . VAL A 1 200 ? -15.285 -3.682 -4.996 1.00 97.12 200 VAL A CA 1
ATOM 1668 C C . VAL A 1 200 ? -15.972 -4.785 -4.209 1.00 97.12 200 VAL A C 1
ATOM 1670 O O . VAL A 1 200 ? -16.362 -4.555 -3.066 1.00 97.12 200 VAL A O 1
ATOM 1673 N N . LYS A 1 201 ? -16.070 -5.995 -4.774 1.00 96.56 201 LYS A N 1
ATOM 1674 C CA . LYS A 1 201 ? -16.586 -7.151 -4.037 1.00 96.56 201 LYS A CA 1
ATOM 1675 C C . LYS A 1 201 ? -15.751 -7.427 -2.791 1.00 96.56 201 LYS A C 1
ATOM 1677 O O . LYS A 1 201 ? -16.324 -7.676 -1.738 1.00 96.56 201 LYS A O 1
ATOM 1682 N N . PHE A 1 202 ? -14.425 -7.348 -2.900 1.00 96.81 202 PHE A N 1
ATOM 1683 C CA . PHE A 1 202 ? -13.523 -7.508 -1.760 1.00 96.81 202 PHE A CA 1
ATOM 1684 C C . PHE A 1 202 ? -13.754 -6.440 -0.683 1.00 96.81 202 PHE A C 1
ATOM 1686 O O . PHE A 1 202 ? -13.917 -6.776 0.481 1.00 96.81 202 PHE A O 1
ATOM 1693 N N . LEU A 1 203 ? -13.850 -5.163 -1.062 1.00 96.38 203 LEU A N 1
ATOM 1694 C CA . LEU A 1 203 ? -14.073 -4.046 -0.136 1.00 96.38 203 LEU A CA 1
ATOM 1695 C C . LEU A 1 203 ? -15.475 -4.035 0.486 1.00 96.38 203 LEU A C 1
ATOM 1697 O O . LEU A 1 203 ? -15.665 -3.420 1.529 1.00 96.38 203 LEU A O 1
ATOM 1701 N N . ASN A 1 204 ? -16.456 -4.690 -0.131 1.00 95.44 204 ASN A N 1
ATOM 1702 C CA . ASN A 1 204 ? -17.790 -4.867 0.441 1.00 95.44 204 ASN A CA 1
ATOM 1703 C C . ASN A 1 204 ? -17.870 -6.032 1.443 1.00 95.44 204 ASN A C 1
ATOM 1705 O O . ASN A 1 204 ? -18.932 -6.256 2.022 1.00 95.44 204 ASN A O 1
ATOM 1709 N N . GLN A 1 205 ? -16.784 -6.778 1.664 1.00 85.00 205 GLN A N 1
ATOM 1710 C CA . GLN A 1 205 ? -16.753 -7.790 2.717 1.00 85.00 205 GLN A CA 1
ATOM 1711 C C . GLN A 1 205 ? -16.875 -7.092 4.085 1.00 85.00 205 GLN A C 1
ATOM 1713 O O . GLN A 1 205 ? -16.219 -6.085 4.343 1.00 85.00 205 GLN A O 1
ATOM 1718 N N . ASN A 1 206 ? -17.731 -7.607 4.971 1.00 69.31 206 ASN A N 1
ATOM 1719 C CA . ASN A 1 206 ? -17.969 -7.062 6.321 1.00 69.31 206 ASN A CA 1
ATOM 1720 C C . ASN A 1 206 ? -18.652 -5.674 6.343 1.00 69.31 206 ASN A C 1
ATOM 1722 O O . ASN A 1 206 ? -18.347 -4.838 7.190 1.00 69.31 206 ASN A O 1
ATOM 1726 N N . VAL A 1 207 ? -19.558 -5.400 5.396 1.00 64.75 207 VAL A N 1
ATOM 1727 C CA . VAL A 1 207 ? -20.481 -4.243 5.473 1.00 64.75 207 VAL A CA 1
ATOM 1728 C C . VAL A 1 207 ? -21.680 -4.526 6.396 1.00 64.75 207 VAL A C 1
ATOM 1730 O O . VAL A 1 207 ? -22.393 -3.597 6.758 1.00 64.75 207 VAL A O 1
ATOM 1733 N N . GLU A 1 208 ? -21.872 -5.784 6.806 1.00 50.53 208 GLU A N 1
ATOM 1734 C CA . GLU A 1 208 ? -23.030 -6.270 7.578 1.00 50.53 208 GLU A CA 1
ATOM 1735 C C . GLU A 1 208 ? -22.655 -6.902 8.939 1.00 50.53 208 GLU A C 1
ATOM 1737 O O . GLU A 1 208 ? -23.444 -7.665 9.488 1.00 50.53 208 GLU A O 1
ATOM 1742 N N . GLU A 1 209 ? -21.467 -6.607 9.484 1.00 44.25 209 GLU A N 1
ATOM 1743 C CA . GLU A 1 209 ? -21.133 -6.911 10.894 1.00 44.25 209 GLU A CA 1
ATOM 1744 C C . GLU A 1 209 ? -21.318 -5.667 11.771 1.00 44.25 209 GLU A C 1
ATOM 1746 O O . GLU A 1 209 ? -20.840 -4.583 11.356 1.00 44.25 209 GLU A O 1
#

Radius of gyration: 16.88 Å; Cα contacts (8 Å, |Δi|>4): 357; chains: 1; bounding box: 45×41×47 Å

Organism: Limosilactobacillus reuteri (NCBI:txid1598)

Solvent-accessible surface area (backbone atoms only — not comparable to full-atom values): 11517 Å² total; per-residue (Å²): 111,72,68,61,35,51,53,50,48,53,53,49,30,54,51,50,40,71,69,43,76,54,86,81,53,14,50,47,26,34,34,42,60,42,39,53,51,32,57,52,50,74,47,81,77,21,34,44,39,49,44,25,38,33,40,31,71,37,36,53,54,44,66,74,43,43,63,52,57,66,73,73,34,69,82,42,76,54,83,89,63,95,61,97,38,29,38,34,36,34,60,58,82,93,62,45,32,58,38,39,29,69,75,34,97,39,51,69,62,43,50,52,53,32,61,65,14,49,79,48,52,37,81,93,39,50,32,40,43,40,50,21,42,66,73,21,67,43,67,68,50,50,52,51,60,61,68,47,92,57,91,46,49,42,31,40,25,26,46,90,50,74,92,41,74,54,47,43,61,43,80,94,36,54,42,98,79,18,38,40,74,38,88,41,64,38,85,89,81,48,45,41,43,61,68,76,51,67,57,53,66,57,58,39,58,77,70,86,114

Nearest PDB structures (foldseek):
  2g6t-assembly1_A  TM=8.719E-01  e=1.210E-14  Clostridium acetobutylicum
  1fb8-assembly1_A  TM=5.454E-01  e=1.318E+00  Homo sapiens
  6voy-assembly1_D  TM=2.762E-01  e=1.038E+00  Saccharolobus solfataricus P2
  6zj8-assembly2_B  TM=2.654E-01  e=1.777E+00  Bordetella pertussis Tohama I
  7z2e-assembly1_A  TM=2.705E-01  e=3.641E+00  Human immunodeficiency virus type 1 BH10